Protein AF-A0A8B8UQS0-F1 (afdb_monomer)

Nearest PDB structures (foldseek):
  6bzf-assembly2_D  TM=9.815E-01  e=2.544E-37  Saccharomyces cerevisiae
  6bzf-assembly3_F  TM=9.906E-01  e=2.679E-36  Saccharomyces cerevisiae
  6bzg-assembly1_B  TM=9.842E-01  e=3.415E-35  Saccharomyces cerevisiae
  6bzf-assembly4_H  TM=9.838E-01 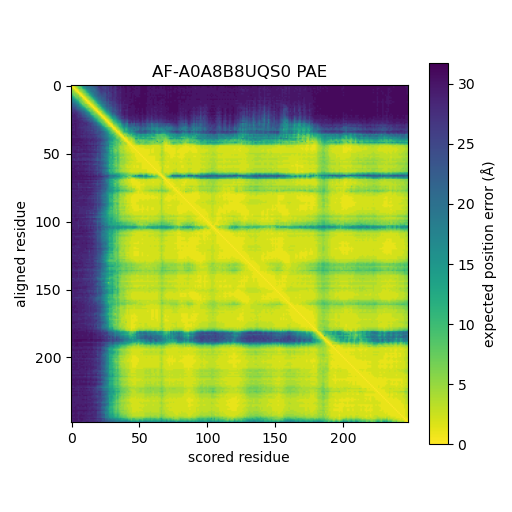 e=4.134E-35  Saccharomyces cerevisiae
  3qic-assembly1_A  TM=3.797E-01  e=2.564E+00  Homo sapiens

Secondary structure (DSSP, 8-state):
-----------------------------GGGGGGS--GGGTTTEEEEEEGGGTTTTHHHHHHHSSS---EEEEE--SS--SEEEETTEEEEEEEGGGTTPBPTTSSBTTHHHHHHHHHH-SEEEEEEEE-HHHHHH-THHHHHHHHHT--TTEEEEEEES-HHHHHHHHHHHHHHH-EE-----GGGGGGHHHHHHTT--HHHHHHHHTT--HHHHHHHHHTT-HHHHTTS-HHHHHHHHHHHT---

Solvent-accessible surface area (backbone atoms only — not comparable to full-atom values): 14793 Å² total; per-residue (Å²): 134,82,88,79,92,85,85,89,78,93,77,92,79,80,92,73,86,76,87,70,85,85,72,75,87,81,73,88,59,73,72,68,70,77,76,76,79,56,71,76,53,40,46,57,20,37,36,34,35,21,51,96,37,43,80,83,39,44,70,48,52,55,56,57,54,54,98,41,56,44,44,76,40,79,36,92,58,94,58,78,42,41,33,33,38,35,53,36,32,34,35,32,77,43,51,54,92,46,50,84,36,66,40,99,88,62,53,42,58,52,53,64,52,55,51,56,41,60,42,63,26,66,30,41,34,36,40,34,31,35,56,73,67,48,55,75,74,43,55,64,53,59,59,50,52,52,62,73,56,64,44,102,41,45,48,81,45,81,41,62,85,41,69,67,62,53,42,51,52,50,51,51,48,36,45,74,58,32,44,64,78,82,73,69,55,75,87,51,59,84,57,44,58,64,49,43,76,73,68,47,53,72,50,32,52,52,57,46,47,63,77,30,57,76,68,55,43,52,52,31,52,76,69,61,35,60,78,58,50,71,68,44,34,74,54,50,48,51,53,52,52,50,65,77,67,64,84,132

Sequence (248 aa):
MNSGTYANSQIEKPVSKSVYSGEKDSSFNSSSVRHSILEEDIENKCIAVNENKVIENQKVIQSLCKNSQLDLIEQPYFGECDFIINHSTCLYKIQANRFLQLRNNGPLYYDKAVNDLLTEFQRVIIIVEFSEIIQDVDPDLFWKIRLYLLHSRVDVFFVHENIDLFIDWIKYFIAKWALPYSNEKEENIANAGVLLDLGFNILLVRKIFQTYSLQEFFMAIIREESQAVELLTVSQMTRVKRLLTLEW

pLDDT: mean 84.13, std 21.84, range [27.59, 98.75]

Structure (mmCIF, N/CA/C/O backbone):
data_AF-A0A8B8UQS0-F1
#
_entry.id   AF-A0A8B8UQS0-F1
#
loop_
_atom_site.group_PDB
_atom_site.id
_atom_site.type_symbol
_atom_site.label_atom_id
_atom_site.label_alt_id
_atom_site.label_comp_id
_atom_site.label_asym_id
_atom_site.label_entity_id
_atom_site.label_seq_id
_atom_site.pdbx_PDB_ins_code
_atom_site.Cartn_x
_atom_site.Cartn_y
_atom_site.Cartn_z
_atom_site.occupancy
_atom_site.B_iso_or_equiv
_atom_site.auth_seq_id
_atom_site.auth_comp_id
_atom_site.auth_asym_id
_atom_site.auth_atom_id
_atom_site.pdbx_PDB_model_num
ATOM 1 N N . MET A 1 1 ? -31.831 27.081 -82.556 1.00 40.06 1 MET A N 1
ATOM 2 C CA . MET A 1 1 ? -31.438 25.984 -81.648 1.00 40.06 1 MET A CA 1
ATOM 3 C C . MET A 1 1 ? -32.266 26.113 -80.374 1.00 40.06 1 MET A C 1
ATOM 5 O O . MET A 1 1 ? -32.468 27.231 -79.922 1.00 40.06 1 MET A O 1
ATOM 9 N N . ASN A 1 2 ? -32.818 24.979 -79.938 1.00 30.55 2 ASN A N 1
ATOM 10 C CA . ASN A 1 2 ? -33.868 24.717 -78.931 1.00 30.55 2 ASN A CA 1
ATOM 11 C C . ASN A 1 2 ? -33.601 25.338 -77.535 1.00 30.55 2 ASN A C 1
ATOM 13 O O . ASN A 1 2 ? -32.441 25.539 -77.195 1.00 30.55 2 ASN A O 1
ATOM 17 N N . SER A 1 3 ? -34.618 25.832 -76.796 1.00 31.89 3 SER A N 1
ATOM 18 C CA . SER A 1 3 ? -35.482 25.138 -75.784 1.00 31.89 3 SER A CA 1
ATOM 19 C C . SER A 1 3 ? -34.674 24.516 -74.631 1.00 31.89 3 SER A C 1
ATOM 21 O O . SER A 1 3 ? -33.645 23.922 -74.899 1.00 31.89 3 SER A O 1
ATOM 23 N N . GLY A 1 4 ? -35.020 24.511 -73.343 1.00 29.19 4 GLY A N 1
ATOM 24 C CA . GLY A 1 4 ? -36.183 24.836 -72.509 1.00 29.19 4 GLY A CA 1
ATOM 25 C C . GLY A 1 4 ? -35.855 24.293 -71.089 1.00 29.19 4 GLY A C 1
ATOM 26 O O . GLY A 1 4 ? -35.073 23.357 -70.981 1.00 29.19 4 GLY A O 1
ATOM 27 N N . THR A 1 5 ? -36.230 24.989 -70.009 1.00 32.78 5 THR A N 1
ATOM 28 C CA . THR A 1 5 ? -37.219 24.575 -68.976 1.00 32.78 5 THR A CA 1
ATOM 29 C C . THR A 1 5 ? -36.784 23.560 -67.878 1.00 32.78 5 THR A C 1
ATOM 31 O O . THR A 1 5 ? -36.162 22.549 -68.168 1.00 32.78 5 THR A O 1
ATOM 34 N N . TYR A 1 6 ? -37.280 23.821 -66.646 1.00 32.34 6 TYR A N 1
ATOM 35 C CA . TYR A 1 6 ? -37.604 22.928 -65.495 1.00 32.34 6 TYR A CA 1
ATOM 36 C C . TYR A 1 6 ? -36.715 22.914 -64.221 1.00 32.34 6 TYR A C 1
ATOM 38 O O . TYR A 1 6 ? -35.644 22.331 -64.189 1.00 32.34 6 TYR A O 1
ATOM 46 N N . ALA A 1 7 ? -37.251 23.563 -63.170 1.00 31.69 7 ALA A N 1
ATOM 47 C CA . ALA A 1 7 ? -37.716 23.057 -61.855 1.00 31.69 7 ALA A CA 1
ATOM 48 C C . ALA A 1 7 ? -36.927 22.032 -60.991 1.00 31.69 7 ALA A C 1
ATOM 50 O O . ALA A 1 7 ? -36.387 21.054 -61.492 1.00 31.69 7 ALA A O 1
ATOM 51 N N . ASN A 1 8 ? -37.129 22.193 -59.662 1.00 29.98 8 ASN A N 1
ATOM 52 C CA . ASN A 1 8 ? -36.910 21.272 -58.518 1.00 29.98 8 ASN A CA 1
ATOM 53 C C . ASN A 1 8 ? -35.459 21.109 -58.016 1.00 29.98 8 ASN A C 1
ATOM 55 O O . ASN A 1 8 ? -34.522 21.164 -58.792 1.00 29.98 8 ASN A O 1
ATOM 59 N N . SER A 1 9 ? -35.153 20.894 -56.732 1.00 31.22 9 SER A N 1
ATOM 60 C CA . SER A 1 9 ? -35.916 20.695 -55.484 1.00 31.22 9 SER A CA 1
ATOM 61 C C . SER A 1 9 ? -34.908 20.692 -54.318 1.00 31.22 9 SER A C 1
ATOM 63 O O . SER A 1 9 ? -33.737 20.375 -54.520 1.00 31.22 9 SER A O 1
ATOM 65 N N . GLN A 1 10 ? -35.365 20.998 -53.100 1.00 40.81 10 GLN A N 1
ATOM 66 C CA . GLN A 1 10 ? -34.617 20.809 -51.850 1.00 40.81 10 GLN A CA 1
ATOM 67 C C . GLN A 1 10 ? -34.064 19.382 -51.713 1.00 40.81 10 GLN A C 1
ATOM 69 O O . GLN A 1 10 ? -34.809 18.427 -51.919 1.00 40.81 10 GLN A O 1
ATOM 74 N N . ILE A 1 11 ? -32.810 19.250 -51.266 1.00 32.16 11 ILE A N 1
ATOM 75 C CA . ILE A 1 11 ? -32.324 18.077 -50.526 1.00 32.16 11 ILE A CA 1
ATOM 76 C C . ILE A 1 11 ? -31.405 18.586 -49.410 1.00 32.16 11 ILE A C 1
ATOM 78 O O . ILE A 1 11 ? -30.266 18.987 -49.651 1.00 32.16 11 ILE A O 1
ATOM 82 N N . GLU A 1 12 ? -31.930 18.573 -48.185 1.00 33.75 12 GLU A N 1
ATOM 83 C CA . GLU A 1 12 ? -31.142 18.558 -46.955 1.00 33.75 12 GLU A CA 1
ATOM 84 C C . GLU A 1 12 ? -30.158 17.383 -47.006 1.00 33.75 12 GLU A C 1
ATOM 86 O O . GLU A 1 12 ? -30.540 16.254 -47.323 1.00 33.75 12 GLU A O 1
ATOM 91 N N . LYS A 1 13 ? -28.886 17.632 -46.678 1.00 28.67 13 LYS A N 1
ATOM 92 C CA . LYS A 1 13 ? -27.928 16.565 -46.375 1.00 28.67 13 LYS A CA 1
ATOM 93 C C . LYS A 1 13 ? -27.558 16.596 -44.892 1.00 28.67 13 LYS A C 1
ATOM 95 O O . LYS A 1 13 ? -27.451 17.673 -44.309 1.00 28.67 13 LYS A O 1
ATOM 100 N N . PRO A 1 14 ? -27.432 15.410 -44.284 1.00 27.59 14 PRO A N 1
ATOM 101 C CA . PRO A 1 14 ? -27.740 15.175 -42.884 1.00 27.59 14 PRO A CA 1
ATOM 102 C C . PRO A 1 14 ? -26.619 15.614 -41.948 1.00 27.59 14 PRO A C 1
ATOM 104 O O . PRO A 1 14 ? -25.433 15.522 -42.263 1.00 27.59 14 PRO A O 1
ATOM 107 N N . VAL A 1 15 ? -27.025 15.983 -40.735 1.00 37.06 15 VAL A N 1
ATOM 108 C CA . VAL A 1 15 ? -26.173 15.976 -39.548 1.00 37.06 15 VAL A CA 1
ATOM 109 C C . VAL A 1 15 ? -25.685 14.545 -39.324 1.00 37.06 15 VAL A C 1
ATOM 111 O O . VAL A 1 15 ? -26.384 13.721 -38.740 1.00 37.06 15 VAL A O 1
ATOM 114 N N . SER A 1 16 ? -24.470 14.241 -39.766 1.00 29.17 16 SER A N 1
ATOM 115 C CA . SER A 1 16 ? -23.702 13.119 -39.237 1.00 29.17 16 SER A CA 1
ATOM 116 C C . SER A 1 16 ? -22.745 13.662 -38.182 1.00 29.17 16 SER A C 1
ATOM 118 O O . SER A 1 16 ? -21.650 14.129 -38.494 1.00 29.17 16 SER A O 1
ATOM 120 N N . LYS A 1 17 ? -23.170 13.605 -36.913 1.00 37.31 17 LYS A N 1
ATOM 121 C CA . LYS A 1 17 ? -22.254 13.630 -35.767 1.00 37.31 17 LYS A CA 1
ATOM 122 C C . LYS A 1 17 ? -21.362 12.388 -35.861 1.00 37.31 17 LYS A C 1
ATOM 124 O O . LYS A 1 17 ? -21.718 11.337 -35.337 1.00 37.31 17 LYS A O 1
ATOM 129 N N . SER A 1 18 ? -20.224 12.491 -36.542 1.00 27.80 18 SER A N 1
ATOM 130 C CA . SER A 1 18 ? -19.160 11.497 -36.412 1.00 27.80 18 SER A CA 1
ATOM 131 C C . SER A 1 18 ? -18.371 11.816 -35.147 1.00 27.80 18 SER A C 1
ATOM 133 O O . SER A 1 18 ? -17.440 12.619 -35.136 1.00 27.80 18 SER A O 1
ATOM 135 N N . VAL A 1 19 ? -18.812 11.192 -34.062 1.00 37.19 19 VAL A N 1
ATOM 136 C CA . VAL A 1 19 ? -18.040 10.986 -32.843 1.00 37.19 19 VAL A CA 1
ATOM 137 C C . VAL A 1 19 ? -16.854 10.113 -33.227 1.00 37.19 19 VAL A C 1
ATOM 139 O O . VAL A 1 19 ? -17.045 8.921 -33.378 1.00 37.19 19 VAL A O 1
ATOM 142 N N . TYR A 1 20 ? -15.683 10.699 -33.461 1.00 28.23 20 TYR A N 1
ATOM 143 C CA . TYR A 1 20 ? -14.376 10.039 -33.360 1.00 28.23 20 TYR A CA 1
ATOM 144 C C . TYR A 1 20 ? -13.296 11.130 -33.385 1.00 28.23 20 TYR A C 1
ATOM 146 O O . TYR A 1 20 ? -12.609 11.342 -34.380 1.00 28.23 20 TYR A O 1
ATOM 154 N N . SER A 1 21 ? -13.150 11.848 -32.269 1.00 28.81 21 SER A N 1
ATOM 155 C CA . SER A 1 21 ? -11.888 12.508 -31.937 1.00 28.81 21 SER A CA 1
ATOM 156 C C . SER A 1 21 ? -10.918 11.414 -31.496 1.00 28.81 21 SER A C 1
ATOM 158 O O . SER A 1 21 ? -10.835 11.052 -30.321 1.00 28.81 21 SER A O 1
ATOM 160 N N . GLY A 1 22 ? -10.255 10.807 -32.477 1.00 29.98 22 GLY A N 1
ATOM 161 C CA . GLY A 1 22 ? -9.109 9.935 -32.268 1.00 29.98 22 GLY A CA 1
ATOM 162 C C . GLY A 1 22 ? -7.886 10.754 -31.874 1.00 29.98 22 GLY A C 1
ATOM 163 O O . GLY A 1 22 ? -6.934 10.822 -32.634 1.00 29.98 22 GLY A O 1
ATOM 164 N N . GLU A 1 23 ? -7.922 11.355 -30.691 1.00 31.03 23 GLU A N 1
ATOM 165 C CA . GLU A 1 23 ? -6.738 11.814 -29.968 1.00 31.03 23 GLU A CA 1
ATOM 166 C C . GLU A 1 23 ? -6.729 11.046 -28.648 1.00 31.03 23 GLU A C 1
ATOM 168 O O . GLU A 1 23 ? -7.222 11.486 -27.614 1.00 31.03 23 GLU A O 1
ATOM 173 N N . LYS A 1 24 ? -6.252 9.797 -28.715 1.00 30.75 24 LYS A N 1
ATOM 174 C CA . LYS A 1 24 ? -5.731 9.136 -27.523 1.00 30.75 24 LYS A CA 1
ATOM 175 C C . LYS A 1 24 ? -4.353 9.732 -27.296 1.00 30.75 24 LYS A C 1
ATOM 177 O O . LYS A 1 24 ? -3.417 9.375 -28.005 1.00 30.75 24 LYS A O 1
ATOM 182 N N . ASP A 1 25 ? -4.267 10.614 -26.310 1.00 33.25 25 ASP A N 1
ATOM 183 C CA . ASP A 1 25 ? -3.028 11.015 -25.657 1.00 33.25 25 ASP A CA 1
ATOM 184 C C . ASP A 1 25 ? -2.243 9.763 -25.238 1.00 33.25 25 ASP A C 1
ATOM 186 O O . ASP A 1 25 ? -2.482 9.155 -24.194 1.00 33.25 25 ASP A O 1
ATOM 190 N N . SER A 1 26 ? -1.324 9.331 -26.099 1.00 35.31 26 SER A N 1
ATOM 191 C CA . SER A 1 26 ? -0.374 8.249 -25.844 1.00 35.31 26 SER A CA 1
ATOM 192 C C . SER A 1 26 ? 1.042 8.784 -25.636 1.00 35.31 26 SER A C 1
ATOM 194 O O . SER A 1 26 ? 2.014 8.07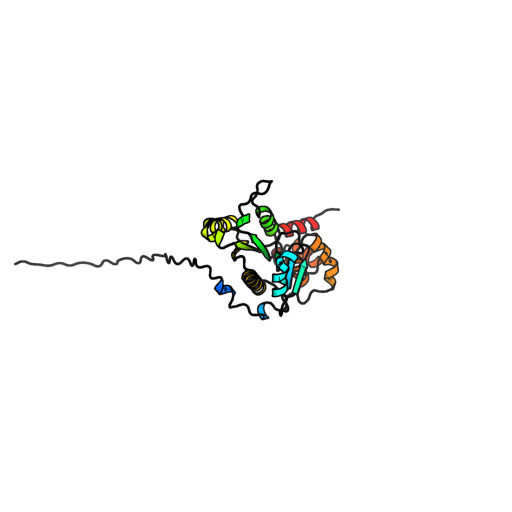3 -25.880 1.00 35.31 26 SER A O 1
ATOM 196 N N . SER A 1 27 ? 1.180 10.034 -25.187 1.00 33.25 27 SER A N 1
ATOM 197 C CA . SER A 1 27 ? 2.455 10.583 -24.729 1.00 33.25 27 SER A CA 1
ATOM 198 C C . SER A 1 27 ? 2.522 10.520 -23.204 1.00 33.25 27 SER A C 1
ATOM 200 O O . SER A 1 27 ? 1.885 11.306 -22.501 1.00 33.25 27 SER A O 1
ATOM 202 N N . PHE A 1 28 ? 3.309 9.577 -22.688 1.00 46.03 28 PHE A N 1
ATOM 203 C CA . PHE A 1 28 ? 3.766 9.567 -21.302 1.00 46.03 28 PHE A CA 1
ATOM 204 C C . PHE A 1 28 ? 4.577 10.842 -21.027 1.00 46.03 28 PHE A C 1
ATOM 206 O O . PHE A 1 28 ? 5.773 10.893 -21.299 1.00 46.03 28 PHE A O 1
ATOM 213 N N . ASN A 1 29 ? 3.941 11.878 -20.483 1.00 36.47 29 ASN A N 1
ATOM 214 C CA . ASN A 1 29 ? 4.644 13.069 -20.014 1.00 36.47 29 ASN A CA 1
ATOM 215 C C . ASN A 1 29 ? 4.994 12.902 -18.528 1.00 36.47 29 ASN A C 1
ATOM 217 O O . ASN A 1 29 ? 4.290 13.381 -17.640 1.00 36.47 29 ASN A O 1
ATOM 221 N N . SER A 1 30 ? 6.121 12.237 -18.252 1.00 42.19 30 SER A N 1
ATOM 222 C CA . SER A 1 30 ? 6.779 12.266 -16.931 1.00 42.19 30 SER A CA 1
ATOM 223 C C . SER A 1 30 ? 7.133 13.696 -16.486 1.00 42.19 30 SER A C 1
ATOM 225 O O . SER A 1 30 ? 7.260 13.975 -15.296 1.00 42.19 30 SER A O 1
ATOM 227 N N . SER A 1 31 ? 7.215 14.627 -17.440 1.00 41.03 31 SER A N 1
ATOM 228 C CA . SER A 1 31 ? 7.390 16.066 -17.237 1.00 41.03 31 SER A CA 1
ATOM 229 C C . SER A 1 31 ? 6.243 16.733 -16.467 1.00 41.03 31 SER A C 1
ATOM 231 O O . SER A 1 31 ? 6.467 17.769 -15.845 1.00 41.03 31 SER A O 1
ATOM 233 N N . SER A 1 32 ? 5.040 16.146 -16.445 1.00 45.06 32 SER A N 1
ATOM 234 C CA . SER A 1 32 ? 3.881 16.769 -15.792 1.00 45.06 32 SER A CA 1
ATOM 235 C C . SER A 1 32 ? 3.879 16.619 -14.266 1.00 45.06 32 SER A C 1
ATOM 237 O O . SER A 1 32 ? 3.263 17.434 -13.587 1.00 45.06 32 SER A O 1
ATOM 239 N N . VAL A 1 33 ? 4.577 15.617 -13.712 1.00 51.00 33 VAL A N 1
ATOM 240 C CA . VAL A 1 33 ? 4.652 15.394 -12.251 1.00 51.00 33 VAL A CA 1
ATOM 241 C C . VAL A 1 33 ? 5.618 16.383 -11.582 1.00 51.00 33 VAL A C 1
ATOM 243 O O . VAL A 1 33 ? 5.428 16.755 -10.429 1.00 51.00 33 VAL A O 1
ATOM 246 N N . ARG A 1 34 ? 6.619 16.875 -12.325 1.00 48.12 34 ARG A N 1
ATOM 247 C CA . ARG A 1 34 ? 7.719 17.698 -11.793 1.00 48.12 34 ARG A CA 1
ATOM 248 C C . ARG A 1 34 ? 7.346 19.124 -11.386 1.00 48.12 34 ARG A C 1
ATOM 250 O O . ARG A 1 34 ? 8.143 19.773 -10.720 1.00 48.12 34 ARG A O 1
ATOM 257 N N . HIS A 1 35 ? 6.184 19.640 -11.788 1.00 45.25 35 HIS A N 1
ATOM 258 C CA . HIS A 1 35 ? 5.927 21.085 -11.745 1.00 45.25 35 HIS A CA 1
ATOM 259 C C . HIS A 1 35 ? 4.863 21.565 -10.749 1.00 45.25 35 HIS A C 1
ATOM 261 O O . HIS A 1 35 ? 4.577 22.759 -10.741 1.00 45.25 35 HIS A O 1
ATOM 267 N N . SER A 1 36 ? 4.288 20.707 -9.898 1.00 55.91 36 SER A N 1
ATOM 268 C CA . SER A 1 36 ? 3.122 21.120 -9.096 1.00 55.91 36 SER A CA 1
ATOM 269 C C . SER A 1 36 ? 3.082 20.672 -7.634 1.00 55.91 36 SER A C 1
ATOM 271 O O . SER A 1 36 ? 2.019 20.783 -7.038 1.00 55.91 36 SER A O 1
ATOM 273 N N . ILE A 1 37 ? 4.164 20.136 -7.062 1.00 62.34 37 ILE A N 1
ATOM 274 C CA . ILE A 1 37 ? 4.175 19.733 -5.645 1.00 62.34 37 ILE A CA 1
ATOM 275 C C . ILE A 1 37 ? 4.991 20.758 -4.870 1.00 62.34 37 ILE A C 1
ATOM 277 O O . ILE A 1 37 ? 6.206 20.850 -5.059 1.00 62.34 37 ILE A O 1
ATOM 281 N N . LEU A 1 38 ? 4.320 21.541 -4.033 1.00 65.25 38 LEU A N 1
ATOM 282 C CA . LEU A 1 38 ? 4.972 22.465 -3.113 1.00 65.25 38 LEU A CA 1
ATOM 283 C C . LEU A 1 38 ? 5.432 21.687 -1.873 1.00 65.25 38 LEU A C 1
ATOM 285 O O . LEU A 1 38 ? 4.810 20.698 -1.492 1.00 65.25 38 LEU A O 1
ATOM 289 N N . GLU A 1 39 ? 6.521 22.114 -1.228 1.00 65.19 39 GLU A N 1
ATOM 290 C CA . GLU A 1 39 ? 6.989 21.472 0.016 1.00 65.19 39 GLU A CA 1
ATOM 291 C C . GLU A 1 39 ? 5.897 21.501 1.104 1.00 65.19 39 GLU A C 1
ATOM 293 O O . GLU A 1 39 ? 5.700 20.504 1.799 1.00 65.19 39 GLU A O 1
ATOM 298 N N . GLU A 1 40 ? 5.096 22.573 1.137 1.00 64.75 40 GLU A N 1
ATOM 299 C CA . GLU A 1 40 ? 3.908 22.735 1.990 1.00 64.75 40 GLU A CA 1
ATOM 300 C C . GLU A 1 40 ? 2.871 21.608 1.816 1.00 64.75 40 GLU A C 1
ATOM 302 O O . GLU A 1 40 ? 2.187 21.244 2.771 1.00 64.75 40 GLU A O 1
ATOM 307 N N . ASP A 1 41 ? 2.775 20.991 0.630 1.00 77.12 41 ASP A N 1
ATOM 308 C CA . ASP A 1 41 ? 1.814 19.910 0.370 1.00 77.12 41 ASP A CA 1
ATOM 309 C C . ASP A 1 41 ? 2.170 18.611 1.112 1.00 77.12 41 ASP A C 1
ATOM 311 O O . ASP A 1 41 ? 1.361 17.677 1.166 1.00 77.12 41 ASP A O 1
ATOM 315 N N . ILE A 1 42 ? 3.386 18.515 1.653 1.00 81.00 42 ILE A N 1
ATOM 316 C CA . ILE A 1 42 ? 3.940 17.318 2.297 1.00 81.00 42 ILE A CA 1
ATOM 317 C C . ILE A 1 42 ? 4.108 17.514 3.813 1.00 81.00 42 ILE A C 1
ATOM 319 O O . ILE A 1 42 ? 4.148 16.529 4.554 1.00 81.00 42 ILE A O 1
ATOM 323 N N . GLU A 1 43 ? 4.171 18.756 4.292 1.00 80.06 43 GLU A N 1
ATOM 324 C CA . GLU A 1 43 ? 4.414 19.063 5.701 1.00 80.06 43 GLU A CA 1
ATOM 325 C C . GLU A 1 43 ? 3.345 18.480 6.640 1.00 80.06 43 GLU A C 1
ATOM 327 O O . GLU A 1 43 ? 2.146 18.496 6.357 1.00 80.06 43 GLU A O 1
ATOM 332 N N . ASN A 1 44 ? 3.790 17.971 7.795 1.00 85.38 44 ASN A N 1
ATOM 333 C CA . ASN A 1 44 ? 2.964 17.419 8.877 1.00 85.38 44 ASN A CA 1
ATOM 334 C C . ASN A 1 44 ? 2.107 16.199 8.504 1.00 85.38 44 ASN A C 1
ATOM 336 O O . ASN A 1 44 ? 1.252 15.769 9.285 1.00 85.38 44 ASN A O 1
ATOM 340 N N . LYS A 1 45 ? 2.322 15.617 7.323 1.00 92.25 45 LYS A N 1
ATOM 341 C CA . LYS A 1 45 ? 1.732 14.333 6.943 1.00 92.25 45 LYS A CA 1
ATOM 342 C C . LYS A 1 45 ? 2.547 13.189 7.528 1.00 92.25 45 LYS A C 1
ATOM 344 O O . LYS A 1 45 ? 3.707 13.360 7.891 1.00 92.25 45 LYS A O 1
ATOM 349 N N . CYS A 1 46 ? 1.930 12.017 7.604 1.00 94.44 46 CYS A N 1
ATOM 350 C CA . CYS A 1 46 ? 2.600 10.803 8.044 1.00 94.44 46 CYS A CA 1
ATOM 351 C C . CYS A 1 46 ? 2.433 9.693 7.010 1.00 94.44 46 CYS A C 1
ATOM 353 O O . CYS A 1 46 ? 1.321 9.459 6.522 1.00 94.44 46 CYS A O 1
ATOM 355 N N . ILE A 1 47 ? 3.526 8.992 6.725 1.00 97.00 47 ILE A N 1
ATOM 356 C CA . ILE A 1 47 ? 3.534 7.744 5.961 1.00 97.00 47 ILE A CA 1
ATOM 357 C C . ILE A 1 47 ? 4.308 6.668 6.721 1.00 97.00 47 ILE A C 1
ATOM 359 O O . ILE A 1 47 ? 5.075 6.971 7.635 1.00 97.00 47 ILE A O 1
ATOM 363 N N . ALA A 1 48 ? 4.144 5.410 6.317 1.00 97.50 48 ALA A N 1
ATOM 364 C CA . ALA A 1 48 ? 4.973 4.322 6.816 1.00 97.50 48 ALA A CA 1
ATOM 365 C C . ALA A 1 48 ? 5.842 3.729 5.705 1.00 97.50 48 ALA A C 1
ATOM 367 O O . ALA A 1 48 ? 5.435 3.667 4.543 1.00 97.50 48 ALA A O 1
ATOM 368 N N . VAL A 1 49 ? 7.032 3.273 6.077 1.00 98.06 49 VAL A N 1
ATOM 369 C CA . VAL A 1 49 ? 7.921 2.460 5.250 1.00 98.06 49 VAL A CA 1
ATOM 370 C C . VAL A 1 49 ? 7.967 1.050 5.824 1.00 98.06 49 VAL A C 1
ATOM 372 O O . VAL A 1 49 ? 7.994 0.859 7.040 1.00 98.06 49 VAL A O 1
ATOM 375 N N . ASN A 1 50 ? 7.960 0.051 4.950 1.00 97.94 50 ASN A N 1
ATOM 376 C CA . ASN A 1 50 ? 8.119 -1.334 5.369 1.00 97.94 50 ASN A CA 1
ATOM 377 C C . ASN A 1 50 ? 9.570 -1.594 5.785 1.00 97.94 50 ASN A C 1
ATOM 379 O O . ASN A 1 50 ? 10.475 -1.382 4.976 1.00 97.94 50 ASN A O 1
ATOM 383 N N . GLU A 1 51 ? 9.781 -2.098 7.002 1.00 96.94 51 GLU A N 1
ATOM 384 C CA . GLU A 1 51 ? 11.100 -2.439 7.565 1.00 96.94 51 GLU A CA 1
ATOM 385 C C . GLU A 1 51 ? 11.957 -3.262 6.584 1.00 96.94 51 GLU A C 1
ATOM 387 O O . GLU A 1 51 ? 13.107 -2.925 6.297 1.00 96.94 51 GLU A O 1
ATOM 392 N N . ASN A 1 52 ? 11.357 -4.263 5.929 1.00 97.12 52 ASN A N 1
ATOM 393 C CA . ASN A 1 52 ? 12.054 -5.132 4.971 1.00 97.12 52 ASN A CA 1
ATOM 394 C C . ASN A 1 52 ? 12.524 -4.407 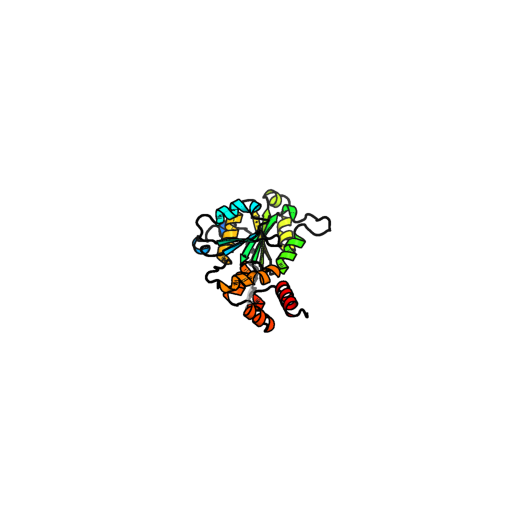3.694 1.00 97.12 52 ASN A C 1
ATOM 396 O O . ASN A 1 52 ? 13.308 -4.957 2.918 1.00 97.12 52 ASN A O 1
ATOM 400 N N . LYS A 1 53 ? 12.023 -3.192 3.443 1.00 97.62 53 LYS A N 1
ATOM 401 C CA . LYS A 1 53 ? 12.298 -2.375 2.253 1.00 97.62 53 LYS A CA 1
ATOM 402 C C . LYS A 1 53 ? 13.058 -1.088 2.583 1.00 97.62 53 LYS A C 1
ATOM 404 O O . LYS A 1 53 ? 13.383 -0.339 1.661 1.00 97.62 53 LYS A O 1
ATOM 409 N N . VAL A 1 54 ? 13.388 -0.832 3.854 1.00 96.31 54 VAL A N 1
ATOM 410 C CA . VAL A 1 54 ? 14.105 0.384 4.282 1.00 96.31 54 VAL A CA 1
ATOM 411 C C . VAL A 1 54 ? 15.472 0.488 3.617 1.00 96.31 54 VAL A C 1
ATOM 413 O O . VAL A 1 54 ? 15.809 1.534 3.067 1.00 96.31 54 VAL A O 1
ATOM 416 N N . ILE A 1 55 ? 16.246 -0.602 3.612 1.00 96.69 55 ILE A N 1
ATOM 417 C CA . ILE A 1 55 ? 17.594 -0.619 3.021 1.00 96.69 55 ILE A CA 1
ATOM 418 C C . ILE A 1 55 ? 17.528 -0.336 1.515 1.00 96.69 55 ILE A C 1
ATOM 420 O O . ILE A 1 55 ? 18.301 0.471 1.002 1.00 96.69 55 ILE A O 1
ATOM 424 N N . GLU A 1 56 ? 16.578 -0.955 0.809 1.00 94.62 56 GLU A N 1
ATOM 425 C CA . GLU A 1 56 ? 16.376 -0.734 -0.628 1.00 94.62 56 GLU A CA 1
ATOM 426 C C . GLU A 1 56 ? 15.994 0.724 -0.930 1.00 94.62 56 GLU A C 1
ATOM 428 O O . GLU A 1 56 ? 16.480 1.317 -1.894 1.00 94.62 56 GLU A O 1
ATOM 433 N N . ASN A 1 57 ? 15.166 1.324 -0.074 1.00 96.38 57 ASN A N 1
ATOM 434 C CA . ASN A 1 57 ? 14.622 2.663 -0.266 1.00 96.38 57 ASN A CA 1
ATOM 435 C C . ASN A 1 57 ? 15.388 3.763 0.493 1.00 96.38 57 ASN A C 1
ATOM 437 O O . ASN A 1 57 ? 14.933 4.904 0.527 1.00 96.38 57 ASN A O 1
ATOM 441 N N . GLN A 1 58 ? 16.572 3.487 1.050 1.00 95.31 58 GLN A N 1
ATOM 442 C CA . GLN A 1 58 ? 17.294 4.424 1.925 1.00 95.31 58 GLN A CA 1
ATOM 443 C C . GLN A 1 58 ? 17.505 5.809 1.292 1.00 95.31 58 GLN A C 1
ATOM 445 O O . GLN A 1 58 ? 17.301 6.833 1.941 1.00 95.31 58 GLN A O 1
ATOM 450 N N . LYS A 1 59 ? 17.892 5.860 0.013 1.00 94.31 59 LYS A N 1
ATOM 451 C CA . LYS A 1 59 ? 18.103 7.123 -0.716 1.00 94.31 59 LYS A CA 1
ATOM 452 C C . LYS A 1 59 ? 16.802 7.907 -0.921 1.00 94.31 59 LYS A C 1
ATOM 454 O O . LYS A 1 59 ? 16.803 9.133 -0.857 1.00 94.31 59 LYS A O 1
ATOM 459 N N . VAL A 1 60 ? 15.698 7.197 -1.148 1.00 94.31 60 VAL A N 1
ATOM 460 C CA . VAL A 1 60 ? 14.361 7.786 -1.272 1.00 94.31 60 VAL A CA 1
ATOM 461 C C . VAL A 1 60 ? 13.946 8.375 0.070 1.00 94.31 60 VAL A C 1
ATOM 463 O O . VAL A 1 60 ? 13.604 9.548 0.131 1.00 94.31 60 VAL A O 1
ATOM 466 N N . ILE A 1 61 ? 14.075 7.602 1.153 1.00 94.69 61 ILE A N 1
ATOM 467 C CA . ILE A 1 61 ? 13.773 8.032 2.525 1.00 94.69 61 ILE A CA 1
ATOM 468 C C . ILE A 1 61 ? 14.586 9.280 2.888 1.00 94.69 61 ILE A C 1
ATOM 470 O O . ILE A 1 61 ? 14.020 10.277 3.324 1.00 94.69 61 ILE A O 1
ATOM 474 N N . GLN A 1 62 ? 15.898 9.276 2.624 1.00 92.50 62 GLN A N 1
ATOM 475 C CA . GLN A 1 62 ? 16.761 10.443 2.844 1.00 92.50 62 GLN A CA 1
ATOM 476 C C . GLN A 1 62 ? 16.278 11.681 2.084 1.00 92.50 62 GLN A C 1
ATOM 478 O O . GLN A 1 62 ? 16.323 12.780 2.626 1.00 92.50 62 GLN A O 1
ATOM 483 N N . SER A 1 63 ? 15.828 11.514 0.838 1.00 91.75 63 SER A N 1
ATOM 484 C CA . SER A 1 63 ? 15.298 12.616 0.031 1.00 91.75 63 SER A CA 1
ATOM 485 C C . SER A 1 63 ? 13.955 13.125 0.555 1.00 91.75 63 SER A C 1
ATOM 487 O O . SER A 1 63 ? 13.739 14.333 0.610 1.00 91.75 63 SER A O 1
ATOM 489 N N . LEU A 1 64 ? 13.070 12.222 0.984 1.00 90.25 64 LEU A N 1
ATOM 490 C CA . LEU A 1 64 ? 11.758 12.572 1.525 1.00 90.25 64 LEU A CA 1
ATOM 491 C C . LEU A 1 64 ? 11.865 13.298 2.865 1.00 90.25 64 LEU A C 1
ATOM 493 O O . LEU A 1 64 ? 11.153 14.274 3.059 1.00 90.25 64 LEU A O 1
ATOM 497 N N . CYS A 1 65 ? 12.764 12.873 3.756 1.00 87.12 65 CYS A N 1
ATOM 498 C CA . CYS A 1 65 ? 12.960 13.484 5.077 1.00 87.12 65 CYS A CA 1
ATOM 499 C C . CYS A 1 65 ? 13.823 14.758 5.044 1.00 87.12 65 CYS A C 1
ATOM 501 O O . CYS A 1 65 ? 13.981 15.432 6.062 1.00 87.12 65 CYS A O 1
ATOM 503 N N . LYS A 1 66 ? 14.432 15.098 3.902 1.00 83.12 66 LYS A N 1
ATOM 504 C CA . LYS A 1 66 ? 15.259 16.301 3.782 1.00 83.12 66 LYS A CA 1
ATOM 505 C C . LYS A 1 66 ? 14.363 17.525 3.611 1.00 83.12 66 LYS A C 1
ATOM 507 O O . LYS A 1 66 ? 13.667 17.637 2.610 1.00 83.12 66 LYS A O 1
ATOM 512 N N . ASN A 1 67 ? 14.450 18.462 4.555 1.00 59.91 67 ASN A N 1
ATOM 513 C CA . ASN A 1 67 ? 13.735 19.747 4.549 1.00 59.91 67 ASN A CA 1
ATOM 514 C C . ASN A 1 67 ? 12.198 19.650 4.580 1.00 59.91 67 ASN A C 1
ATOM 516 O O . ASN A 1 67 ? 11.537 20.656 4.358 1.00 59.91 67 ASN A O 1
ATOM 520 N N . SER A 1 68 ? 11.624 18.483 4.881 1.00 67.38 68 SER A N 1
ATOM 521 C CA . SER A 1 68 ? 10.176 18.319 5.032 1.00 67.38 68 SER A CA 1
ATOM 522 C C . SER A 1 68 ? 9.815 18.034 6.492 1.00 67.38 68 SER A C 1
ATOM 524 O O . SER A 1 68 ? 10.575 17.399 7.224 1.00 67.38 68 SER A O 1
ATOM 526 N N . GLN A 1 69 ? 8.630 18.477 6.918 1.00 82.50 69 GLN A N 1
ATOM 527 C CA . GLN A 1 69 ? 8.015 18.063 8.188 1.00 82.50 69 GLN A CA 1
ATOM 528 C C . GLN A 1 69 ? 7.234 16.742 8.028 1.00 82.50 69 GLN A C 1
ATOM 530 O O . GLN A 1 69 ? 6.207 16.547 8.676 1.00 82.50 69 GLN A O 1
ATOM 535 N N . LEU A 1 70 ? 7.655 15.867 7.108 1.00 90.44 70 LEU A N 1
ATOM 536 C CA . LEU A 1 70 ? 7.029 14.564 6.891 1.00 90.44 70 LEU A CA 1
ATOM 537 C C . LEU A 1 70 ? 7.438 13.606 8.012 1.00 90.44 70 LEU A C 1
ATOM 539 O O . LEU A 1 70 ? 8.625 13.326 8.187 1.00 90.44 70 LEU A O 1
ATOM 543 N N . ASP A 1 71 ? 6.456 13.054 8.716 1.00 91.94 71 ASP A N 1
ATOM 544 C CA . ASP A 1 71 ? 6.680 11.968 9.664 1.00 91.94 71 ASP A CA 1
ATOM 545 C C . ASP A 1 71 ? 6.732 10.631 8.908 1.00 91.94 71 ASP A C 1
ATOM 547 O O . ASP A 1 71 ? 5.816 10.286 8.152 1.00 91.94 71 ASP A O 1
ATOM 551 N N . LEU A 1 72 ? 7.822 9.886 9.072 1.00 94.19 72 LEU A N 1
ATOM 552 C CA . LEU A 1 72 ? 8.052 8.623 8.378 1.00 94.19 72 LEU A CA 1
ATOM 553 C C . LEU A 1 72 ? 8.301 7.523 9.401 1.00 94.19 72 LEU A C 1
ATOM 555 O O . LEU A 1 72 ? 9.313 7.520 10.100 1.00 94.19 72 LEU A O 1
ATOM 559 N N . ILE A 1 73 ? 7.365 6.581 9.464 1.00 94.56 73 ILE A N 1
ATOM 560 C CA . ILE A 1 73 ? 7.365 5.513 10.460 1.00 94.56 73 ILE A CA 1
ATOM 561 C C . ILE A 1 73 ? 7.856 4.230 9.823 1.00 94.56 73 ILE A C 1
ATOM 563 O O . ILE A 1 73 ? 7.296 3.754 8.839 1.00 94.56 73 ILE A O 1
ATOM 567 N N . GLU A 1 74 ? 8.872 3.628 10.414 1.00 96.00 74 GLU A N 1
ATOM 568 C CA . GLU A 1 74 ? 9.249 2.264 10.080 1.00 96.00 74 GLU A CA 1
ATOM 569 C C . GLU A 1 74 ? 8.264 1.284 10.726 1.00 96.00 74 GLU A C 1
ATOM 571 O O . GLU A 1 74 ? 8.033 1.327 11.936 1.00 96.00 74 GLU A O 1
ATOM 576 N N . GLN A 1 75 ? 7.647 0.424 9.912 1.00 92.12 75 GLN A N 1
ATOM 577 C CA . GLN A 1 75 ? 6.716 -0.596 10.381 1.00 92.12 75 GLN A CA 1
ATOM 578 C C . GLN A 1 75 ? 7.139 -1.991 9.884 1.00 92.12 75 GLN A C 1
ATOM 580 O O . GLN A 1 75 ? 7.230 -2.191 8.667 1.00 92.12 75 GLN A O 1
ATOM 585 N N . PRO A 1 76 ? 7.262 -2.996 10.776 1.00 92.62 76 PRO A N 1
ATOM 586 C CA . PRO A 1 76 ? 7.222 -4.395 10.366 1.00 92.62 76 PRO A CA 1
ATOM 587 C C . PRO A 1 76 ? 5.828 -4.709 9.818 1.00 92.62 76 PRO A C 1
ATOM 589 O O . PRO A 1 76 ? 4.850 -4.801 10.566 1.00 92.62 76 PRO A O 1
ATOM 592 N N . TYR A 1 77 ? 5.711 -4.842 8.498 1.00 92.50 77 TYR A N 1
ATOM 593 C CA . TYR A 1 77 ? 4.452 -5.158 7.830 1.00 92.50 77 TYR A CA 1
ATOM 594 C C . TYR A 1 77 ? 4.605 -6.398 6.950 1.00 92.50 77 TYR A C 1
ATOM 596 O O . TYR A 1 77 ? 5.620 -6.585 6.283 1.00 92.50 77 TYR A O 1
ATOM 604 N N . PHE A 1 78 ? 3.589 -7.263 6.956 1.00 89.81 78 PHE A N 1
ATOM 605 C CA . PHE A 1 78 ? 3.662 -8.573 6.303 1.00 89.81 78 PHE A CA 1
ATOM 606 C C . PHE A 1 78 ? 3.575 -8.510 4.772 1.00 89.81 78 PHE A C 1
ATOM 608 O O . PHE A 1 78 ? 3.992 -9.448 4.096 1.00 89.81 78 PHE A O 1
ATOM 615 N N . GLY A 1 79 ? 2.985 -7.444 4.225 1.00 92.31 79 GLY A N 1
ATOM 616 C CA . GLY A 1 79 ? 2.885 -7.238 2.783 1.00 92.31 79 GLY A CA 1
ATOM 617 C C . GLY A 1 79 ? 4.223 -6.831 2.165 1.00 92.31 79 GLY A C 1
ATOM 618 O O . GLY A 1 79 ? 5.102 -6.315 2.843 1.00 92.31 79 GLY A O 1
ATOM 619 N N . GLU A 1 80 ? 4.363 -7.010 0.852 1.00 96.88 80 GLU A N 1
ATOM 620 C CA . GLU A 1 80 ? 5.593 -6.673 0.112 1.00 96.88 80 GLU A CA 1
ATOM 621 C C . GLU A 1 80 ? 5.687 -5.197 -0.311 1.00 96.88 80 GLU A C 1
ATOM 623 O O . GLU A 1 80 ? 6.664 -4.818 -0.955 1.00 96.88 80 GLU A O 1
ATOM 628 N N . CYS A 1 81 ? 4.693 -4.365 0.020 1.00 98.12 81 CYS A N 1
ATOM 629 C CA . CYS A 1 81 ? 4.698 -2.946 -0.331 1.00 98.12 81 CYS A CA 1
ATOM 630 C C . CYS A 1 81 ? 5.884 -2.211 0.306 1.00 98.12 81 CYS A C 1
ATOM 632 O O . CYS A 1 81 ? 6.260 -2.492 1.445 1.00 98.12 81 CYS A O 1
ATOM 634 N N . ASP A 1 82 ? 6.432 -1.243 -0.421 1.00 98.31 82 ASP A N 1
ATOM 635 C CA . ASP A 1 82 ? 7.540 -0.394 0.010 1.00 98.31 82 ASP A CA 1
ATOM 636 C C . ASP A 1 82 ? 7.070 0.653 1.020 1.00 98.31 82 ASP A C 1
ATOM 638 O O . ASP A 1 82 ? 7.685 0.838 2.070 1.00 98.31 82 ASP A O 1
ATOM 642 N N . PHE A 1 83 ? 5.946 1.304 0.711 1.00 98.50 83 PHE A N 1
ATOM 643 C CA . PHE A 1 83 ? 5.385 2.387 1.510 1.00 98.50 83 PHE A CA 1
ATOM 644 C C . PHE A 1 83 ? 3.884 2.209 1.718 1.00 98.50 83 PHE A C 1
ATOM 646 O O . PHE A 1 83 ? 3.161 1.706 0.854 1.00 98.50 83 PHE A O 1
ATOM 653 N N . ILE A 1 84 ? 3.399 2.708 2.848 1.00 98.62 84 ILE A N 1
ATOM 654 C CA . ILE A 1 84 ? 1.981 2.861 3.155 1.00 98.62 84 ILE A CA 1
ATOM 655 C C . ILE A 1 84 ? 1.711 4.362 3.242 1.00 98.62 84 ILE A C 1
ATOM 657 O O . ILE A 1 84 ? 2.264 5.055 4.092 1.00 98.62 84 ILE A O 1
ATOM 661 N N . ILE A 1 85 ? 0.886 4.871 2.327 1.00 98.19 85 ILE A N 1
ATOM 662 C CA . ILE A 1 85 ? 0.657 6.311 2.145 1.00 9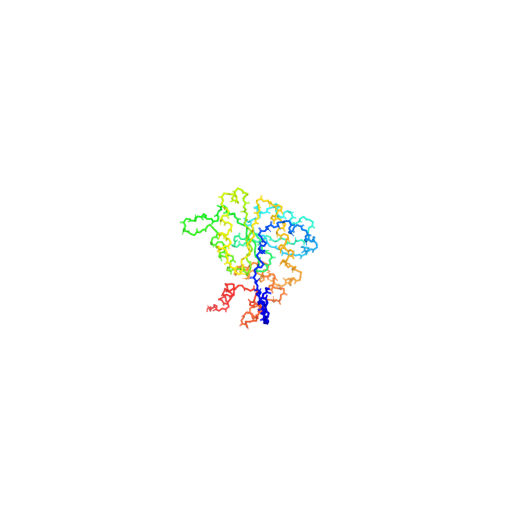8.19 85 ILE A CA 1
ATOM 663 C C . ILE A 1 85 ? -0.404 6.829 3.124 1.00 98.19 85 ILE A C 1
ATOM 665 O O . ILE A 1 85 ? -0.317 7.947 3.616 1.00 98.19 85 ILE A O 1
ATOM 669 N N . ASN A 1 86 ? -1.429 6.023 3.404 1.00 97.81 86 ASN A N 1
ATOM 670 C CA . ASN A 1 86 ? -2.458 6.305 4.405 1.00 97.81 86 ASN A CA 1
ATOM 671 C C . ASN A 1 86 ? -3.099 4.992 4.892 1.00 97.81 86 ASN A C 1
ATOM 673 O O . ASN A 1 86 ? -2.651 3.912 4.521 1.00 97.81 86 ASN A O 1
ATOM 677 N N . HIS A 1 87 ? -4.176 5.082 5.677 1.00 97.44 87 HIS A N 1
ATOM 678 C CA . HIS A 1 87 ? -4.874 3.932 6.265 1.00 97.44 87 HIS A CA 1
ATOM 679 C C . HIS A 1 87 ? -5.219 2.776 5.303 1.00 97.44 87 HIS A C 1
ATOM 681 O O . HIS A 1 87 ? -5.243 1.629 5.744 1.00 97.44 87 HIS A O 1
ATOM 687 N N . SER A 1 88 ? -5.472 3.035 4.012 1.00 98.25 88 SER A N 1
ATOM 688 C CA . SER A 1 88 ? -5.849 1.986 3.046 1.00 98.25 88 SER A CA 1
ATOM 689 C C . SER A 1 88 ? -5.238 2.161 1.646 1.00 98.25 88 SER A C 1
ATOM 691 O O . SER A 1 88 ? -5.761 1.646 0.655 1.00 98.25 88 SER A O 1
ATOM 693 N N . THR A 1 89 ? -4.111 2.874 1.551 1.00 98.75 89 THR A N 1
ATOM 694 C CA . THR A 1 89 ? -3.348 3.060 0.305 1.00 98.75 89 THR A CA 1
ATOM 695 C C . THR A 1 89 ? -1.896 2.642 0.505 1.00 98.75 89 THR A C 1
ATOM 697 O O . THR A 1 89 ? -1.211 3.217 1.352 1.00 98.75 89 THR A O 1
ATOM 700 N N . CYS A 1 90 ? -1.404 1.704 -0.304 1.00 98.69 90 CYS A N 1
ATOM 701 C CA . CYS A 1 90 ? 0.012 1.323 -0.331 1.00 98.69 90 CYS A CA 1
ATOM 702 C C . CYS A 1 90 ? 0.651 1.572 -1.700 1.00 98.69 90 CYS A C 1
ATOM 704 O O . CYS A 1 90 ? -0.043 1.676 -2.715 1.00 98.69 90 CYS A O 1
ATOM 706 N N . LEU A 1 91 ? 1.980 1.650 -1.708 1.00 98.69 91 LEU A N 1
ATOM 707 C CA . LEU A 1 91 ? 2.813 1.689 -2.899 1.00 98.69 91 LEU A CA 1
ATOM 708 C C . LEU A 1 91 ? 3.708 0.455 -2.933 1.00 98.69 91 LEU A C 1
ATOM 710 O O . LEU A 1 91 ? 4.412 0.169 -1.966 1.00 98.69 91 LEU A O 1
ATOM 714 N N . TYR A 1 92 ? 3.703 -0.240 -4.066 1.00 98.62 92 TYR A N 1
ATOM 715 C CA . TYR A 1 92 ? 4.548 -1.396 -4.321 1.00 98.62 92 TYR A CA 1
ATOM 716 C C . TYR A 1 92 ? 5.342 -1.210 -5.612 1.00 98.62 92 TYR A C 1
ATOM 718 O O . TYR A 1 92 ? 4.773 -1.037 -6.695 1.00 98.62 92 TYR A O 1
ATOM 726 N N . LYS A 1 93 ? 6.666 -1.236 -5.491 1.00 98.12 93 LYS A N 1
ATOM 727 C CA . LYS A 1 93 ? 7.601 -1.098 -6.600 1.00 98.12 93 LYS A CA 1
ATOM 728 C C . LYS A 1 93 ? 7.973 -2.479 -7.141 1.00 98.12 93 LYS A C 1
ATOM 730 O O . LYS A 1 93 ? 8.405 -3.365 -6.404 1.00 98.12 93 LYS A O 1
ATOM 735 N N . ILE A 1 94 ? 7.810 -2.672 -8.446 1.00 97.88 94 ILE A N 1
ATOM 736 C CA . ILE A 1 94 ? 8.099 -3.931 -9.141 1.00 97.88 94 ILE A CA 1
ATOM 737 C C . ILE A 1 94 ? 8.977 -3.690 -10.366 1.00 97.88 94 ILE A C 1
ATOM 739 O O . ILE A 1 94 ? 9.004 -2.594 -10.908 1.00 97.88 94 ILE A O 1
ATOM 743 N N . GLN A 1 95 ? 9.663 -4.731 -10.831 1.00 97.38 95 GLN A N 1
ATOM 744 C CA . GLN A 1 95 ? 10.531 -4.674 -12.006 1.00 97.38 95 GLN A CA 1
ATOM 745 C C . GLN A 1 95 ? 9.829 -5.307 -13.208 1.00 97.38 95 GLN A C 1
ATOM 747 O O . GLN A 1 95 ? 9.391 -6.461 -13.135 1.00 97.38 95 GLN A O 1
ATOM 752 N N . ALA A 1 96 ? 9.766 -4.598 -14.336 1.00 96.88 96 ALA A N 1
ATOM 753 C CA . ALA A 1 96 ? 9.136 -5.093 -15.561 1.00 96.88 96 ALA A CA 1
ATOM 754 C C . ALA A 1 96 ? 9.762 -6.417 -16.037 1.00 96.88 96 ALA A C 1
ATOM 756 O O . ALA A 1 96 ? 9.045 -7.363 -16.361 1.00 96.88 96 ALA A O 1
ATOM 757 N N . ASN A 1 97 ? 11.095 -6.536 -15.990 1.00 94.00 97 ASN A N 1
ATOM 758 C CA . ASN A 1 97 ? 11.824 -7.740 -16.424 1.00 94.00 97 ASN A CA 1
ATOM 759 C C . ASN A 1 97 ? 11.544 -9.000 -15.585 1.00 94.00 97 ASN A C 1
ATOM 761 O O . ASN A 1 97 ? 11.847 -10.111 -16.027 1.00 94.00 97 ASN A O 1
ATOM 765 N N . ARG A 1 98 ? 10.976 -8.854 -14.383 1.00 95.81 98 ARG A N 1
ATOM 766 C CA . ARG A 1 98 ? 10.590 -9.981 -13.524 1.00 95.81 98 ARG A CA 1
ATOM 767 C C . ARG A 1 98 ? 9.124 -10.355 -13.663 1.00 95.81 98 ARG A C 1
ATOM 769 O O . ARG A 1 98 ? 8.723 -11.397 -13.158 1.00 95.81 98 ARG A O 1
ATOM 776 N N . PHE A 1 99 ? 8.327 -9.546 -14.356 1.00 96.25 99 PHE A N 1
ATOM 777 C CA . PHE A 1 99 ? 6.877 -9.690 -14.351 1.00 96.25 99 PHE A CA 1
ATOM 778 C C . PHE A 1 99 ? 6.401 -11.041 -14.892 1.00 96.25 99 PHE A C 1
ATOM 780 O O . PHE A 1 99 ? 5.547 -11.681 -14.288 1.00 96.25 99 PHE A O 1
ATOM 787 N N . LEU A 1 100 ? 6.999 -11.503 -15.993 1.00 93.31 100 LEU A N 1
ATOM 788 C CA . LEU A 1 100 ? 6.653 -12.776 -16.634 1.00 93.31 100 LEU A CA 1
ATOM 789 C C . LEU A 1 100 ? 7.459 -13.974 -16.099 1.00 93.31 100 LEU A C 1
ATOM 791 O O . LEU A 1 100 ? 7.377 -15.067 -16.656 1.00 93.31 100 LEU A O 1
ATOM 795 N N . GLN A 1 101 ? 8.253 -13.796 -15.037 1.00 94.56 101 GLN A N 1
ATOM 796 C CA . GLN A 1 101 ? 9.015 -14.897 -14.446 1.00 94.56 101 GLN A CA 1
ATOM 797 C C . GLN A 1 101 ? 8.089 -15.820 -13.652 1.00 94.56 101 GLN A C 1
ATOM 799 O O . GLN A 1 101 ? 7.320 -15.366 -12.805 1.00 94.56 101 GLN A O 1
ATOM 804 N N . LEU A 1 102 ? 8.196 -17.124 -13.899 1.00 93.56 102 LEU A N 1
ATOM 805 C CA . LEU A 1 102 ? 7.452 -18.145 -13.165 1.00 93.56 102 LEU A CA 1
ATOM 806 C C . LEU A 1 102 ? 8.138 -18.449 -11.832 1.00 93.56 102 LEU A C 1
ATOM 808 O O . LEU A 1 102 ? 9.352 -18.656 -11.772 1.00 93.56 102 LEU A O 1
ATOM 812 N N . ARG A 1 103 ? 7.349 -18.529 -10.760 1.00 92.75 103 ARG A N 1
ATOM 813 C CA . ARG A 1 103 ? 7.789 -19.118 -9.491 1.00 92.75 103 ARG A CA 1
ATOM 814 C C . ARG A 1 103 ? 7.749 -20.643 -9.579 1.00 92.75 103 ARG A C 1
ATOM 816 O O . ARG A 1 103 ? 7.010 -21.219 -10.373 1.00 92.75 103 ARG A O 1
ATOM 823 N N . ASN A 1 104 ? 8.481 -21.309 -8.685 1.00 89.31 104 ASN A N 1
ATOM 824 C CA . ASN A 1 104 ? 8.564 -22.777 -8.624 1.00 89.31 104 ASN A CA 1
ATOM 825 C C . ASN A 1 104 ? 7.200 -23.480 -8.512 1.00 89.31 104 ASN A C 1
ATOM 827 O O . ASN A 1 104 ? 7.066 -24.633 -8.905 1.00 89.31 104 ASN A O 1
ATOM 831 N N . ASN A 1 105 ? 6.195 -22.804 -7.956 1.00 89.06 105 ASN A N 1
ATOM 832 C CA . ASN A 1 105 ? 4.845 -23.323 -7.768 1.00 89.06 105 ASN A CA 1
ATOM 833 C C . ASN A 1 105 ? 3.873 -22.979 -8.913 1.00 89.06 105 ASN A C 1
ATOM 835 O O . ASN A 1 105 ? 2.700 -23.325 -8.803 1.00 89.06 105 ASN A O 1
ATOM 839 N N . GLY A 1 106 ? 4.326 -22.309 -9.982 1.00 91.25 106 GLY A N 1
ATOM 840 C CA . GLY A 1 106 ? 3.528 -22.006 -11.177 1.00 91.25 106 GLY A CA 1
ATOM 841 C C . GLY A 1 106 ? 3.134 -20.533 -11.385 1.00 91.25 106 GLY A C 1
ATOM 842 O O . GLY A 1 106 ? 3.252 -20.077 -12.517 1.00 91.25 106 GLY A O 1
ATOM 843 N N . PRO A 1 107 ? 2.684 -19.768 -10.368 1.00 92.25 107 PRO A N 1
ATOM 844 C CA . PRO A 1 107 ? 2.303 -18.364 -10.534 1.00 92.25 107 PRO A CA 1
ATOM 845 C C . PRO A 1 107 ? 3.429 -17.464 -11.047 1.00 92.25 107 PRO A C 1
ATOM 847 O O . PRO A 1 107 ? 4.615 -17.763 -10.859 1.00 92.25 107 PRO A O 1
ATOM 850 N N . LEU A 1 108 ? 3.052 -16.318 -11.617 1.00 95.81 108 LEU A N 1
ATOM 851 C CA . LEU A 1 108 ? 4.001 -15.265 -11.956 1.00 95.81 108 LEU A CA 1
ATOM 852 C C . LEU A 1 108 ? 4.602 -14.648 -10.691 1.00 95.81 108 LEU A C 1
ATOM 854 O O . LEU A 1 108 ? 4.056 -14.718 -9.583 1.00 95.81 108 LEU A O 1
ATOM 858 N N . TYR A 1 109 ? 5.760 -14.019 -10.864 1.00 96.31 109 TYR A N 1
ATOM 859 C CA . TYR A 1 109 ? 6.593 -13.541 -9.771 1.00 96.31 109 TYR A CA 1
ATOM 860 C C . TYR A 1 109 ? 5.851 -12.623 -8.789 1.00 96.31 109 TYR A C 1
ATOM 862 O O . TYR A 1 109 ? 6.056 -12.749 -7.579 1.00 96.31 109 TYR A O 1
ATOM 870 N N . TYR A 1 110 ? 4.971 -11.746 -9.275 1.00 97.94 110 TYR A N 1
ATOM 871 C CA . TYR A 1 110 ? 4.278 -10.751 -8.449 1.00 97.94 110 TYR A CA 1
ATOM 872 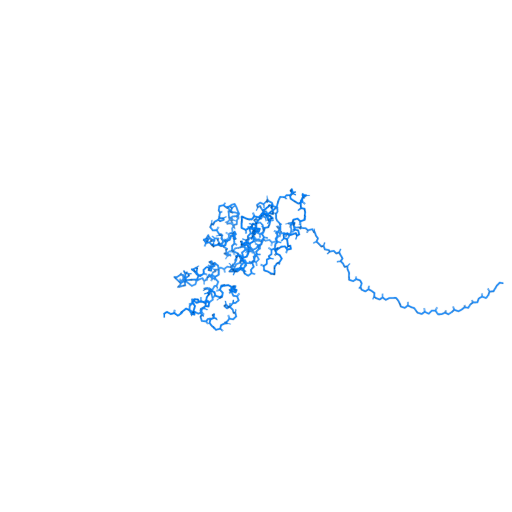C C . TYR A 1 110 ? 2.854 -11.141 -8.030 1.00 97.94 110 TYR A C 1
ATOM 874 O O . TYR A 1 110 ? 2.264 -10.437 -7.213 1.00 97.94 110 TYR A O 1
ATOM 882 N N . ASP A 1 111 ? 2.318 -12.270 -8.505 1.00 95.62 111 ASP A N 1
ATOM 883 C CA . ASP A 1 111 ? 0.903 -12.630 -8.317 1.00 95.62 111 ASP A CA 1
ATOM 884 C C . ASP A 1 111 ? 0.486 -12.670 -6.854 1.00 95.62 111 ASP A C 1
ATOM 886 O O . ASP A 1 111 ? -0.491 -12.040 -6.453 1.00 95.62 111 ASP A O 1
ATOM 890 N N . LYS A 1 112 ? 1.235 -13.419 -6.040 1.00 96.50 112 LYS A N 1
ATOM 891 C CA . LYS A 1 112 ? 0.915 -13.565 -4.621 1.00 96.50 112 LYS A CA 1
ATOM 892 C C . LYS A 1 112 ? 0.989 -12.213 -3.908 1.00 96.50 112 LYS A C 1
ATOM 894 O O . LYS A 1 112 ? 0.054 -11.847 -3.213 1.00 96.50 112 LYS A O 1
ATOM 899 N N . ALA A 1 113 ? 2.066 -11.461 -4.134 1.00 97.56 113 ALA A N 1
ATOM 900 C CA . ALA A 1 113 ? 2.292 -10.180 -3.472 1.00 97.56 113 ALA A CA 1
ATOM 901 C C . ALA A 1 113 ? 1.176 -9.170 -3.779 1.00 97.56 113 ALA A C 1
ATOM 903 O O . ALA A 1 113 ? 0.635 -8.561 -2.862 1.00 97.56 113 ALA A O 1
ATOM 904 N N . VAL A 1 114 ? 0.780 -9.029 -5.049 1.00 98.00 114 VAL A N 1
ATOM 905 C CA . VAL A 1 114 ? -0.297 -8.106 -5.443 1.00 98.00 114 VAL A CA 1
ATOM 906 C C . VAL A 1 114 ? -1.641 -8.533 -4.849 1.00 98.00 114 VAL A C 1
ATOM 908 O O . VAL A 1 114 ? -2.379 -7.689 -4.341 1.00 98.00 114 VAL A O 1
ATOM 911 N N . ASN A 1 115 ? -1.953 -9.832 -4.869 1.00 97.50 115 ASN A N 1
ATOM 912 C CA . ASN A 1 115 ? -3.193 -10.340 -4.284 1.00 97.50 115 ASN A CA 1
ATOM 913 C C . ASN A 1 115 ? -3.236 -10.138 -2.766 1.00 97.50 115 ASN A C 1
ATOM 915 O O . ASN A 1 115 ? -4.253 -9.673 -2.256 1.00 97.50 115 ASN A O 1
ATOM 919 N N . ASP A 1 116 ? -2.135 -10.405 -2.062 1.00 97.81 116 ASP A N 1
ATOM 920 C CA . ASP A 1 116 ? -2.031 -10.181 -0.618 1.00 97.81 116 ASP A CA 1
ATOM 921 C C . ASP A 1 116 ? -2.247 -8.688 -0.293 1.00 97.81 116 ASP A C 1
ATOM 923 O O . ASP A 1 116 ? -3.048 -8.356 0.580 1.00 97.81 116 ASP A O 1
ATOM 927 N N . LEU A 1 117 ? -1.660 -7.761 -1.064 1.00 98.56 117 LEU A N 1
ATOM 928 C CA . LEU A 1 117 ? -1.904 -6.317 -0.896 1.00 98.56 117 LEU A CA 1
ATOM 929 C C . LEU A 1 117 ? -3.372 -5.931 -1.140 1.00 98.56 117 LEU A C 1
ATOM 931 O O . LEU A 1 117 ? -3.939 -5.143 -0.383 1.00 98.56 117 LEU A O 1
ATOM 935 N N . LEU A 1 118 ? -4.032 -6.518 -2.141 1.00 98.25 118 LEU A N 1
ATOM 936 C CA . LEU A 1 118 ? -5.457 -6.287 -2.410 1.00 98.25 118 LEU A CA 1
ATOM 937 C C . LEU A 1 118 ? -6.387 -6.819 -1.311 1.00 98.25 118 LEU A C 1
ATOM 939 O O . LEU A 1 118 ? -7.559 -6.419 -1.265 1.00 98.25 118 LEU A O 1
ATOM 943 N N . THR A 1 119 ? -5.907 -7.701 -0.430 1.00 98.25 119 THR A N 1
ATOM 944 C CA . THR A 1 119 ? -6.682 -8.107 0.749 1.00 98.25 119 THR A CA 1
ATOM 945 C C . THR A 1 119 ? -6.670 -7.048 1.849 1.00 98.25 119 THR A C 1
ATOM 947 O O . THR A 1 119 ? -7.633 -6.975 2.609 1.00 98.25 119 THR A O 1
ATOM 950 N N . GLU A 1 120 ? -5.666 -6.171 1.890 1.00 98.31 120 GLU A N 1
ATOM 951 C CA . GLU A 1 120 ? -5.442 -5.238 3.005 1.00 98.31 120 GLU A CA 1
ATOM 952 C C . GLU A 1 120 ? -5.596 -3.764 2.656 1.00 98.31 120 GLU A C 1
ATOM 954 O O . GLU A 1 120 ? -5.847 -2.946 3.541 1.00 98.31 120 GLU A O 1
ATOM 959 N N . PHE A 1 121 ? -5.485 -3.423 1.376 1.00 98.69 121 PHE A N 1
ATOM 960 C CA . PHE A 1 121 ? -5.597 -2.053 0.904 1.00 98.69 121 PHE A CA 1
ATOM 961 C C . PHE A 1 121 ? -6.761 -1.903 -0.074 1.00 98.69 121 PHE A C 1
ATOM 963 O O . PHE A 1 121 ? -7.005 -2.733 -0.957 1.00 98.69 121 PHE A O 1
ATOM 970 N N . GLN A 1 122 ? -7.497 -0.807 0.077 1.00 98.38 122 GLN A N 1
ATOM 971 C CA . GLN A 1 122 ? -8.527 -0.395 -0.872 1.00 98.38 122 GLN A CA 1
ATOM 972 C C . GLN A 1 122 ? -7.915 0.218 -2.136 1.00 98.38 122 GLN A C 1
ATOM 974 O O . GLN A 1 122 ? -8.546 0.164 -3.191 1.00 98.38 122 GLN A O 1
ATOM 979 N N . ARG A 1 123 ? -6.688 0.749 -2.047 1.00 98.69 123 ARG A N 1
ATOM 980 C CA . ARG A 1 123 ? -5.891 1.209 -3.188 1.00 98.69 123 ARG A CA 1
ATOM 981 C C . ARG A 1 123 ? -4.471 0.645 -3.130 1.00 98.69 123 ARG A C 1
ATOM 983 O O . ARG A 1 123 ? -3.757 0.826 -2.145 1.00 98.69 123 ARG A O 1
ATOM 990 N N . VAL A 1 124 ? -4.046 0.017 -4.219 1.00 98.75 124 VAL A N 1
ATOM 991 C CA . VAL A 1 124 ? -2.687 -0.492 -4.417 1.00 98.75 124 VAL A CA 1
ATOM 992 C C . VAL A 1 124 ? -2.070 0.251 -5.594 1.00 98.75 124 VAL A C 1
ATOM 994 O O . VAL A 1 124 ? -2.504 0.106 -6.734 1.00 98.75 124 VAL A O 1
ATOM 997 N N . ILE A 1 125 ? -1.060 1.067 -5.320 1.00 98.75 125 ILE A N 1
ATOM 998 C CA . ILE A 1 125 ? -0.298 1.768 -6.351 1.00 98.75 125 ILE A CA 1
ATOM 999 C C . ILE A 1 125 ? 0.874 0.877 -6.738 1.00 98.75 125 ILE A C 1
ATOM 1001 O O . ILE A 1 125 ? 1.702 0.541 -5.893 1.00 98.75 125 ILE A O 1
ATOM 1005 N N . ILE A 1 126 ? 0.958 0.507 -8.010 1.00 98.62 126 ILE A N 1
ATOM 1006 C CA . ILE A 1 126 ? 2.050 -0.295 -8.551 1.00 98.62 126 ILE A CA 1
ATOM 1007 C C . ILE A 1 126 ? 2.936 0.604 -9.409 1.00 98.62 126 ILE A C 1
ATOM 1009 O O . ILE A 1 126 ? 2.512 1.102 -10.457 1.00 98.62 126 ILE A O 1
ATOM 1013 N N . ILE A 1 127 ? 4.178 0.787 -8.962 1.00 98.19 127 ILE A N 1
ATOM 1014 C CA . ILE A 1 127 ? 5.233 1.427 -9.748 1.00 98.19 127 ILE A CA 1
ATOM 1015 C C . ILE A 1 127 ? 6.032 0.336 -10.449 1.00 98.19 127 ILE A C 1
ATOM 1017 O O . ILE A 1 127 ? 6.702 -0.464 -9.804 1.00 98.19 127 ILE A O 1
ATOM 1021 N N . VAL A 1 128 ? 5.944 0.298 -11.773 1.00 98.00 128 VAL A N 1
ATOM 1022 C CA . VAL A 1 128 ? 6.670 -0.647 -12.620 1.00 98.00 128 VAL A CA 1
ATOM 1023 C C . VAL A 1 128 ? 7.940 0.032 -13.117 1.00 98.00 128 VAL A C 1
ATOM 1025 O O . VAL A 1 128 ? 7.892 0.845 -14.041 1.00 98.00 128 VAL A O 1
ATOM 1028 N N . GLU A 1 129 ? 9.068 -0.299 -12.497 1.00 96.94 129 GLU A N 1
ATOM 1029 C CA . GLU A 1 129 ? 10.388 0.111 -12.964 1.00 96.94 129 GLU A CA 1
ATOM 1030 C C . GLU A 1 129 ? 10.771 -0.674 -14.222 1.00 96.94 129 GLU A C 1
ATOM 1032 O O . GLU A 1 129 ? 10.600 -1.897 -14.293 1.00 96.94 129 GLU A O 1
ATOM 1037 N N . PHE A 1 130 ? 11.259 0.033 -15.240 1.00 96.00 130 PHE A N 1
ATOM 1038 C CA . PHE A 1 130 ? 11.709 -0.570 -16.490 1.00 96.00 130 PHE A CA 1
ATOM 1039 C C . PHE A 1 130 ? 12.958 0.129 -17.036 1.00 96.00 130 PHE A C 1
ATOM 1041 O O . PHE A 1 130 ? 13.143 1.340 -16.883 1.00 96.00 130 PHE A O 1
ATOM 1048 N N . SER A 1 131 ? 13.796 -0.638 -17.728 1.00 94.75 131 SER A N 1
ATOM 1049 C CA . SER A 1 131 ? 14.905 -0.105 -18.513 1.00 94.75 131 SER A CA 1
ATOM 1050 C C . SER A 1 131 ? 14.443 0.260 -19.923 1.00 94.75 131 SER A C 1
ATOM 1052 O O . SER A 1 131 ? 13.570 -0.397 -20.493 1.00 94.75 131 SER A O 1
ATOM 1054 N N . GLU A 1 132 ? 15.064 1.276 -20.523 1.00 92.88 132 GLU A N 1
ATOM 1055 C CA . GLU A 1 132 ? 14.780 1.688 -21.910 1.00 92.88 132 GLU A CA 1
ATOM 1056 C C . GLU A 1 132 ? 14.967 0.527 -22.902 1.00 92.88 132 GLU A C 1
ATOM 1058 O O . GLU A 1 132 ? 14.196 0.375 -23.841 1.00 92.88 132 GLU A O 1
ATOM 1063 N N . ILE A 1 133 ? 15.901 -0.385 -22.612 1.00 93.00 133 ILE A N 1
ATOM 1064 C CA . ILE A 1 133 ? 16.136 -1.597 -23.408 1.00 93.00 133 ILE A CA 1
ATOM 1065 C C . ILE A 1 133 ? 14.857 -2.439 -23.539 1.00 93.00 133 ILE A C 1
ATOM 1067 O O . ILE A 1 133 ? 14.561 -2.948 -24.616 1.00 93.00 133 ILE A O 1
ATOM 1071 N N . ILE A 1 134 ? 14.083 -2.598 -22.461 1.00 91.44 134 ILE A N 1
ATOM 1072 C CA . ILE A 1 134 ? 12.837 -3.381 -22.490 1.00 91.44 134 ILE A CA 1
ATOM 1073 C C . ILE A 1 134 ? 11.785 -2.699 -23.362 1.00 91.44 134 ILE A C 1
ATOM 1075 O O . ILE A 1 134 ? 11.025 -3.385 -24.039 1.00 91.44 134 ILE A O 1
ATOM 1079 N N . GLN A 1 135 ? 11.752 -1.367 -23.365 1.00 90.25 135 GLN A N 1
ATOM 1080 C CA . GLN A 1 135 ? 10.836 -0.598 -24.201 1.00 90.25 135 GLN A CA 1
ATOM 1081 C C . GLN A 1 135 ? 11.078 -0.842 -25.691 1.00 90.25 135 GLN A C 1
ATOM 1083 O O . GLN A 1 135 ? 10.115 -0.975 -26.445 1.00 90.25 135 GLN A O 1
ATOM 1088 N N . ASP A 1 136 ? 12.341 -0.962 -26.091 1.00 91.44 136 ASP A N 1
ATOM 1089 C CA . ASP A 1 136 ? 12.709 -1.218 -27.482 1.00 91.44 136 ASP A CA 1
ATOM 1090 C C . ASP A 1 136 ? 12.555 -2.697 -27.871 1.00 91.44 136 ASP A C 1
ATOM 1092 O O . ASP A 1 136 ? 12.149 -3.012 -28.990 1.00 91.44 136 ASP A O 1
ATOM 1096 N N . VAL A 1 137 ? 12.885 -3.616 -26.957 1.00 94.00 137 VAL A N 1
ATOM 1097 C CA . VAL A 1 137 ? 12.956 -5.061 -27.243 1.00 94.00 137 VAL A CA 1
ATOM 1098 C C . VAL A 1 137 ? 11.608 -5.770 -27.085 1.00 94.00 137 VAL A C 1
ATOM 1100 O O . VAL A 1 137 ? 11.300 -6.663 -27.873 1.00 94.00 137 VAL A O 1
ATOM 1103 N N . ASP A 1 138 ? 10.806 -5.401 -26.085 1.00 93.44 138 ASP A N 1
ATOM 1104 C CA . ASP A 1 138 ? 9.485 -5.990 -25.820 1.00 93.44 138 ASP A CA 1
ATOM 1105 C C . ASP A 1 138 ? 8.461 -4.900 -25.439 1.00 93.44 138 ASP A C 1
ATOM 1107 O O . ASP A 1 138 ? 7.997 -4.828 -24.295 1.00 93.44 138 ASP A O 1
ATOM 1111 N N . PRO A 1 139 ? 8.065 -4.037 -26.396 1.00 93.88 139 PRO A N 1
ATOM 1112 C CA . PRO A 1 139 ? 7.053 -3.004 -26.160 1.00 93.88 139 PRO A CA 1
ATOM 1113 C C . PRO A 1 139 ? 5.684 -3.591 -25.779 1.00 93.88 139 PRO A C 1
ATOM 1115 O O . PRO A 1 139 ? 4.868 -2.922 -25.138 1.00 93.88 139 PRO A O 1
ATOM 1118 N N . ASP A 1 140 ? 5.425 -4.855 -26.126 1.00 95.94 140 ASP A N 1
ATOM 1119 C CA . ASP A 1 140 ? 4.180 -5.530 -25.776 1.00 95.94 140 ASP A CA 1
ATOM 1120 C C . ASP A 1 140 ? 4.053 -5.794 -24.273 1.00 95.94 140 ASP A C 1
ATOM 1122 O O . ASP A 1 140 ? 2.939 -5.887 -23.743 1.00 95.94 140 ASP A O 1
ATOM 1126 N N . LEU A 1 141 ? 5.178 -5.898 -23.561 1.00 95.56 141 LEU A N 1
ATOM 1127 C CA . LEU A 1 141 ? 5.190 -6.120 -22.121 1.00 95.56 141 LEU A CA 1
ATOM 1128 C C . LEU A 1 141 ? 4.382 -5.053 -21.367 1.00 95.56 141 LEU A C 1
ATOM 1130 O O . LEU A 1 141 ? 3.676 -5.376 -20.414 1.00 95.56 141 LEU A O 1
ATOM 1134 N N . PHE A 1 142 ? 4.409 -3.799 -21.819 1.00 96.25 142 PHE A N 1
ATOM 1135 C CA . PHE A 1 142 ? 3.750 -2.681 -21.140 1.00 96.25 142 PHE A CA 1
ATOM 1136 C C . PHE A 1 142 ? 2.229 -2.832 -21.122 1.00 96.25 142 PHE A C 1
ATOM 1138 O O . PHE A 1 142 ? 1.601 -2.707 -20.067 1.00 96.25 142 PHE A O 1
ATOM 1145 N N . TRP A 1 143 ? 1.610 -3.128 -22.270 1.00 95.50 143 TRP A N 1
ATOM 1146 C CA . TRP A 1 143 ? 0.160 -3.322 -22.309 1.00 95.50 143 TRP A CA 1
ATOM 1147 C C . TRP A 1 143 ? -0.245 -4.647 -21.658 1.00 95.50 143 TRP A C 1
ATOM 1149 O O . TRP A 1 143 ? -1.287 -4.687 -21.002 1.00 95.50 143 TRP A O 1
ATOM 1159 N N . LYS A 1 144 ? 0.584 -5.698 -21.752 1.00 96.94 144 LYS A N 1
ATOM 1160 C CA . LYS A 1 144 ? 0.351 -6.977 -21.059 1.00 96.94 144 LYS A CA 1
ATOM 1161 C C . LYS A 1 144 ? 0.312 -6.785 -19.546 1.00 96.94 144 LYS A C 1
ATOM 1163 O O . LYS A 1 144 ? -0.645 -7.224 -18.917 1.00 96.94 144 LYS A O 1
ATOM 1168 N N . ILE A 1 145 ? 1.287 -6.073 -18.975 1.00 97.69 145 ILE A N 1
ATOM 1169 C CA . ILE A 1 145 ? 1.320 -5.735 -17.543 1.00 97.69 145 ILE A CA 1
ATOM 1170 C C . ILE A 1 145 ? 0.069 -4.943 -17.151 1.00 97.69 145 ILE A C 1
ATOM 1172 O O . ILE A 1 145 ? -0.585 -5.284 -16.167 1.00 97.69 145 ILE A O 1
ATOM 1176 N N . ARG A 1 146 ? -0.308 -3.920 -17.934 1.00 95.88 146 ARG A N 1
ATOM 1177 C CA . ARG A 1 146 ? -1.511 -3.115 -17.653 1.00 95.88 146 ARG A CA 1
ATOM 1178 C C . ARG A 1 146 ? -2.790 -3.943 -17.656 1.00 95.88 146 ARG A C 1
ATOM 1180 O O . ARG A 1 146 ? -3.615 -3.753 -16.773 1.00 95.88 146 ARG A O 1
ATOM 1187 N N . LEU A 1 147 ? -2.965 -4.825 -18.641 1.00 96.50 147 LEU A N 1
ATOM 1188 C CA . LEU A 1 147 ? -4.145 -5.687 -18.720 1.00 96.50 147 LEU A CA 1
ATOM 1189 C C . LEU A 1 147 ? -4.151 -6.748 -17.621 1.00 96.50 147 LEU A C 1
ATOM 1191 O O . LEU A 1 147 ? -5.206 -7.033 -17.067 1.00 96.50 147 LEU A O 1
ATOM 1195 N N . TYR A 1 148 ? -2.988 -7.305 -17.287 1.00 97.62 148 TYR A N 1
ATOM 1196 C CA . TYR A 1 148 ? -2.863 -8.298 -16.225 1.00 97.62 148 TYR A CA 1
ATOM 1197 C C . TYR A 1 148 ? -3.230 -7.718 -14.855 1.00 97.62 148 TYR A C 1
ATOM 1199 O O . TYR A 1 148 ? -3.958 -8.334 -14.084 1.00 97.62 148 TYR A O 1
ATOM 1207 N N . LEU A 1 149 ? -2.756 -6.504 -14.570 1.00 97.50 149 LEU A N 1
ATOM 1208 C CA . LEU A 1 149 ? -3.024 -5.784 -13.325 1.00 97.50 149 LEU A CA 1
ATOM 1209 C C . LEU A 1 149 ? -4.326 -4.966 -13.367 1.00 97.50 149 LEU A C 1
ATOM 1211 O O . LEU A 1 149 ? -4.550 -4.133 -12.488 1.00 97.50 149 LEU A O 1
ATOM 1215 N N . LEU A 1 150 ? -5.180 -5.161 -14.378 1.00 96.88 150 LEU A N 1
ATOM 1216 C CA . LEU A 1 150 ? -6.384 -4.358 -14.566 1.00 96.88 150 LEU A CA 1
ATOM 1217 C C . LEU A 1 150 ? -7.415 -4.656 -13.469 1.00 96.88 150 LEU A C 1
ATOM 1219 O O . LEU A 1 150 ? -8.205 -5.593 -13.561 1.00 96.88 150 LEU A O 1
ATOM 1223 N N . HIS A 1 151 ? -7.436 -3.814 -12.438 1.00 97.19 151 HIS A N 1
ATOM 1224 C CA . HIS A 1 151 ? -8.394 -3.878 -11.341 1.00 97.19 151 HIS A CA 1
ATOM 1225 C C . HIS A 1 151 ? -8.750 -2.458 -10.892 1.00 97.19 151 HIS A C 1
ATOM 1227 O O . HIS A 1 151 ? -7.884 -1.604 -10.765 1.00 97.19 151 HIS A O 1
ATOM 1233 N N . SER A 1 152 ? -10.018 -2.214 -10.548 1.00 97.25 152 SER A N 1
ATOM 1234 C CA . SER A 1 152 ? -10.518 -0.922 -10.031 1.00 97.25 152 SER A CA 1
ATOM 1235 C C . SER A 1 152 ? -9.811 -0.362 -8.786 1.00 97.25 152 SER A C 1
ATOM 1237 O O . SER A 1 152 ? -10.031 0.792 -8.433 1.00 97.25 152 SER A O 1
ATOM 1239 N N . ARG A 1 153 ? -9.008 -1.178 -8.096 1.00 97.94 153 ARG A N 1
ATOM 1240 C CA . ARG A 1 153 ? -8.272 -0.826 -6.874 1.00 97.94 153 ARG A CA 1
ATOM 1241 C C . ARG A 1 153 ? -6.767 -0.721 -7.117 1.00 97.94 153 ARG A C 1
ATOM 1243 O O . ARG A 1 153 ? -6.026 -0.502 -6.164 1.00 97.94 153 ARG A O 1
ATOM 1250 N N . VAL A 1 154 ? -6.320 -0.918 -8.357 1.00 98.44 154 VAL A N 1
ATOM 1251 C CA . VAL A 1 154 ? -4.907 -0.942 -8.732 1.00 98.44 154 VAL A CA 1
ATOM 1252 C C . VAL A 1 154 ? -4.615 0.204 -9.691 1.00 98.44 154 VAL A C 1
ATOM 1254 O O . VAL A 1 154 ? -5.173 0.262 -10.785 1.00 98.44 154 VAL A O 1
ATOM 1257 N N . ASP A 1 155 ? -3.694 1.079 -9.294 1.00 98.00 155 ASP A N 1
ATOM 1258 C CA . ASP A 1 155 ? -3.181 2.158 -10.137 1.00 98.00 155 ASP A CA 1
ATOM 1259 C C . ASP A 1 155 ? -1.775 1.784 -10.628 1.00 98.00 155 ASP A C 1
ATOM 1261 O O . ASP A 1 155 ? -0.875 1.584 -9.816 1.00 98.00 155 ASP A O 1
ATOM 1265 N N . VAL A 1 156 ? -1.570 1.677 -11.947 1.00 98.00 156 VAL A N 1
ATOM 1266 C CA . VAL A 1 156 ? -0.293 1.225 -12.538 1.00 98.00 156 VAL A CA 1
ATOM 1267 C C . VAL A 1 156 ? 0.426 2.364 -13.259 1.00 98.00 156 VAL A C 1
ATOM 1269 O O . VAL A 1 156 ? -0.064 2.877 -14.278 1.00 98.00 156 VAL A O 1
ATOM 1272 N N . PHE A 1 157 ? 1.635 2.686 -12.798 1.00 97.12 157 PHE A N 1
ATOM 1273 C CA . PHE A 1 157 ? 2.517 3.683 -13.406 1.00 97.12 157 PHE A CA 1
ATOM 1274 C C . PHE A 1 157 ? 3.849 3.049 -13.801 1.00 97.12 157 PHE A C 1
ATOM 1276 O O . PHE A 1 157 ? 4.439 2.303 -13.029 1.00 97.12 157 PHE A O 1
ATOM 1283 N N . PHE A 1 158 ? 4.327 3.359 -15.003 1.00 96.31 158 PHE A N 1
ATOM 1284 C CA . PHE A 1 158 ? 5.637 2.919 -15.478 1.00 96.31 158 PHE A CA 1
ATOM 1285 C C . PHE A 1 158 ? 6.638 4.042 -15.248 1.00 96.31 158 PHE A C 1
ATOM 1287 O O . PHE A 1 158 ? 6.356 5.194 -15.591 1.00 96.31 158 PHE A O 1
ATOM 1294 N N . VAL A 1 159 ? 7.786 3.709 -14.670 1.00 94.69 159 VAL A N 1
ATOM 1295 C CA . VAL A 1 159 ? 8.844 4.666 -14.341 1.00 94.69 159 VAL A CA 1
ATOM 1296 C C . VAL A 1 159 ? 10.169 4.085 -14.814 1.00 94.69 159 VAL A C 1
ATOM 1298 O O . VAL A 1 159 ? 10.408 2.889 -14.681 1.00 94.69 159 VAL A O 1
ATOM 1301 N N . HIS A 1 160 ? 11.026 4.915 -15.402 1.00 94.00 160 HIS A N 1
ATOM 1302 C CA . HIS A 1 160 ? 12.382 4.480 -15.729 1.00 94.00 160 HIS A CA 1
ATOM 1303 C C . HIS A 1 160 ? 13.148 4.124 -14.449 1.00 94.00 160 HIS A C 1
ATOM 1305 O O . HIS A 1 160 ? 12.806 4.614 -13.374 1.00 94.00 160 HIS A O 1
ATOM 1311 N N . GLU A 1 161 ? 14.218 3.338 -14.569 1.00 91.75 161 GLU A N 1
ATOM 1312 C CA . GLU A 1 161 ? 15.176 3.047 -13.487 1.00 91.75 161 GLU A CA 1
ATOM 1313 C C . GLU A 1 161 ? 15.979 4.307 -13.075 1.00 91.75 161 GLU A C 1
ATOM 1315 O O . GLU A 1 161 ? 17.198 4.396 -13.209 1.00 91.75 161 GLU A O 1
ATOM 1320 N N . ASN A 1 162 ? 15.273 5.331 -12.598 1.00 91.62 162 ASN A N 1
ATOM 1321 C CA . ASN A 1 162 ? 15.795 6.608 -12.149 1.00 91.62 162 ASN A CA 1
ATOM 1322 C C . ASN A 1 162 ? 15.160 6.947 -10.799 1.00 91.62 162 ASN A C 1
ATOM 1324 O O . ASN A 1 162 ? 13.957 7.193 -10.687 1.00 91.62 162 ASN A O 1
ATOM 1328 N N . ILE A 1 163 ? 16.010 7.006 -9.778 1.00 92.00 163 ILE A N 1
ATOM 1329 C CA . ILE A 1 163 ? 15.585 7.235 -8.403 1.00 92.00 163 ILE A CA 1
ATOM 1330 C C . ILE A 1 163 ? 14.898 8.587 -8.194 1.00 92.00 163 ILE A C 1
ATOM 1332 O O . ILE A 1 163 ? 13.963 8.667 -7.403 1.00 92.00 163 ILE A O 1
ATOM 1336 N N . ASP A 1 164 ? 15.305 9.630 -8.918 1.00 91.25 164 ASP A N 1
ATOM 1337 C CA . ASP A 1 164 ? 14.717 10.963 -8.781 1.00 91.25 164 ASP A CA 1
ATOM 1338 C C . ASP A 1 164 ? 13.270 10.965 -9.284 1.00 91.25 164 ASP A C 1
ATOM 1340 O O . ASP A 1 164 ? 12.392 11.536 -8.643 1.00 91.25 164 ASP A O 1
ATOM 1344 N N . LEU A 1 165 ? 12.986 10.240 -10.375 1.00 90.38 165 LEU A N 1
ATOM 1345 C CA . LEU A 1 165 ? 11.611 10.063 -10.854 1.00 90.38 165 LEU A CA 1
ATOM 1346 C C . LEU A 1 165 ? 10.756 9.291 -9.848 1.00 90.38 165 LEU A C 1
ATOM 1348 O O . LEU A 1 165 ? 9.591 9.629 -9.647 1.00 90.38 165 LEU A O 1
ATOM 1352 N N . PHE A 1 166 ? 11.317 8.263 -9.211 1.00 91.88 166 PHE A N 1
ATOM 1353 C CA . PHE A 1 166 ? 10.601 7.522 -8.178 1.00 91.88 166 PHE A CA 1
ATOM 1354 C C . PHE A 1 166 ? 10.301 8.397 -6.950 1.00 91.88 166 PHE A C 1
ATOM 1356 O O . PHE A 1 166 ? 9.183 8.370 -6.434 1.00 91.88 166 PHE A O 1
ATOM 1363 N N . ILE A 1 167 ? 11.258 9.232 -6.534 1.00 93.19 167 ILE A N 1
ATOM 1364 C CA . ILE A 1 167 ? 11.071 10.227 -5.470 1.00 93.19 167 ILE A CA 1
ATOM 1365 C C . ILE A 1 167 ? 9.945 11.204 -5.831 1.00 93.19 167 ILE A C 1
ATOM 1367 O O . ILE A 1 167 ? 9.068 11.436 -5.000 1.00 93.19 167 ILE A O 1
ATOM 1371 N N . ASP A 1 168 ? 9.937 11.748 -7.051 1.00 91.06 168 ASP A N 1
ATOM 1372 C CA . ASP A 1 168 ? 8.904 12.689 -7.512 1.00 91.06 168 ASP A CA 1
ATOM 1373 C C . ASP A 1 168 ? 7.502 12.057 -7.458 1.00 91.06 168 ASP A C 1
ATOM 1375 O O . ASP A 1 168 ? 6.545 12.678 -6.986 1.00 91.06 168 ASP A O 1
ATOM 1379 N N . TRP A 1 169 ? 7.376 10.791 -7.869 1.00 93.75 169 TRP A N 1
ATOM 1380 C CA . TRP A 1 169 ? 6.123 10.043 -7.760 1.00 93.75 169 TRP A CA 1
ATOM 1381 C C . TRP A 1 169 ? 5.688 9.826 -6.313 1.00 93.75 169 TRP A C 1
ATOM 1383 O O . TRP A 1 169 ? 4.515 10.019 -5.992 1.00 93.75 169 TRP A O 1
ATOM 1393 N N . ILE A 1 170 ? 6.606 9.461 -5.417 1.00 94.19 170 ILE A N 1
ATOM 1394 C CA . ILE A 1 170 ? 6.257 9.297 -4.003 1.00 94.19 170 ILE A CA 1
ATOM 1395 C C . ILE A 1 170 ? 5.805 10.629 -3.403 1.00 94.19 170 ILE A C 1
ATOM 1397 O O . ILE A 1 170 ? 4.763 10.670 -2.749 1.00 94.19 170 ILE A O 1
ATOM 1401 N N . LYS A 1 171 ? 6.511 11.731 -3.686 1.00 92.75 171 LYS A N 1
ATOM 1402 C CA . LYS A 1 171 ? 6.092 13.082 -3.281 1.00 92.75 171 LYS A CA 1
ATOM 1403 C C . LYS A 1 171 ? 4.686 13.407 -3.782 1.00 92.75 171 LYS A C 1
ATOM 1405 O O . LYS A 1 171 ? 3.866 13.886 -3.002 1.00 92.75 171 LYS A O 1
ATOM 1410 N N . TYR A 1 172 ? 4.375 13.075 -5.038 1.00 93.06 172 TYR A N 1
ATOM 1411 C CA . TYR A 1 172 ? 3.037 13.256 -5.604 1.00 93.06 172 TYR A CA 1
ATOM 1412 C C . TYR A 1 172 ? 1.976 12.486 -4.810 1.00 93.06 172 TYR A C 1
ATOM 1414 O O . TYR A 1 172 ? 0.926 13.032 -4.467 1.00 93.06 172 TYR A O 1
ATOM 1422 N N . PHE A 1 173 ? 2.242 11.222 -4.481 1.00 95.25 173 PHE A N 1
ATOM 1423 C CA . PHE A 1 173 ? 1.299 10.392 -3.734 1.00 95.25 173 PHE A CA 1
ATOM 1424 C C . PHE A 1 173 ? 1.115 10.854 -2.290 1.00 95.25 173 PHE A C 1
ATOM 1426 O O . PHE A 1 173 ? -0.011 10.839 -1.792 1.00 95.25 173 PHE A O 1
ATOM 1433 N N . ILE A 1 174 ? 2.180 11.320 -1.637 1.00 94.69 174 ILE A N 1
ATOM 1434 C CA . ILE A 1 174 ? 2.106 11.919 -0.300 1.00 94.69 174 ILE A CA 1
ATOM 1435 C C . ILE A 1 174 ? 1.253 13.191 -0.345 1.00 94.69 174 ILE A C 1
ATOM 1437 O O . ILE A 1 174 ? 0.287 13.321 0.412 1.00 94.69 174 ILE A O 1
ATOM 1441 N N . ALA A 1 175 ? 1.548 14.100 -1.276 1.00 92.12 175 ALA A N 1
ATOM 1442 C CA . ALA A 1 175 ? 0.790 15.333 -1.462 1.00 92.12 175 ALA A CA 1
ATOM 1443 C C . ALA A 1 175 ? -0.703 15.047 -1.695 1.00 92.12 175 ALA A C 1
ATOM 1445 O O . ALA A 1 175 ? -1.569 15.661 -1.073 1.00 92.12 175 ALA A O 1
ATOM 1446 N N . LYS A 1 176 ? -1.012 14.044 -2.520 1.00 93.44 176 LYS A N 1
ATOM 1447 C CA . LYS A 1 176 ? -2.384 13.709 -2.903 1.00 93.44 176 LYS A CA 1
ATOM 1448 C C . LYS A 1 176 ? -3.176 12.933 -1.848 1.00 93.44 176 LYS A C 1
ATOM 1450 O O . LYS A 1 176 ? -4.388 13.122 -1.759 1.00 93.44 176 LYS A O 1
ATOM 1455 N N . TRP A 1 177 ? -2.541 12.024 -1.105 1.00 95.62 177 TRP A N 1
ATOM 1456 C CA . TRP A 1 177 ? -3.265 11.011 -0.322 1.00 95.62 177 TRP A CA 1
ATOM 1457 C C . TRP A 1 177 ? -2.811 10.827 1.121 1.00 95.62 177 TRP A C 1
ATOM 1459 O O . TRP A 1 177 ? -3.584 10.252 1.895 1.00 95.62 177 TRP A O 1
ATOM 1469 N N . ALA A 1 178 ? -1.605 11.255 1.496 1.00 95.75 178 ALA A N 1
ATOM 1470 C CA . ALA A 1 178 ? -1.173 11.123 2.882 1.00 95.75 178 ALA A CA 1
ATOM 1471 C C . ALA A 1 178 ? -1.937 12.101 3.782 1.00 95.75 178 ALA A C 1
ATOM 1473 O O . ALA A 1 178 ? -2.369 13.177 3.356 1.00 95.75 178 ALA A O 1
ATOM 1474 N N . LEU A 1 179 ? -2.128 11.692 5.033 1.00 92.69 179 LEU A N 1
ATOM 1475 C CA . LEU A 1 179 ? -2.928 12.415 6.014 1.00 92.69 179 LEU A CA 1
ATOM 1476 C C . LEU A 1 179 ? -2.042 12.879 7.175 1.00 92.69 179 LEU A C 1
ATOM 1478 O O . LEU A 1 179 ? -1.098 12.170 7.534 1.00 92.69 179 LEU A O 1
ATOM 1482 N N . PRO A 1 180 ? -2.349 14.033 7.787 1.00 91.00 180 PRO A N 1
ATOM 1483 C CA . PRO A 1 180 ? -1.786 14.385 9.077 1.00 91.00 180 PRO A CA 1
ATOM 1484 C C . PRO A 1 180 ? -2.428 13.544 10.187 1.00 91.00 180 PRO A C 1
ATOM 1486 O O . PRO A 1 180 ? -3.628 13.247 10.158 1.00 91.00 180 PRO A O 1
ATOM 1489 N N . TYR A 1 181 ? -1.629 13.201 11.196 1.00 82.94 181 TYR A N 1
ATOM 1490 C CA . TYR A 1 181 ? -2.097 12.551 12.421 1.00 82.94 181 TYR A CA 1
ATOM 1491 C C . TYR A 1 181 ? -1.712 13.393 13.638 1.00 82.94 181 TYR A C 1
ATOM 1493 O O . TYR A 1 181 ? -0.951 12.975 14.499 1.00 82.94 181 TYR A O 1
ATOM 1501 N N . SER A 1 182 ? -2.233 14.618 13.696 1.00 65.38 182 SER A N 1
ATOM 1502 C CA . SER A 1 182 ? -2.227 15.427 14.912 1.00 65.38 182 SER A CA 1
ATOM 1503 C C . SER A 1 182 ? -3.462 15.064 15.746 1.00 65.38 182 SER A C 1
ATOM 1505 O O . SER A 1 182 ? -4.554 14.933 15.197 1.00 65.38 182 SER A O 1
ATOM 1507 N N . ASN A 1 183 ? -3.305 14.903 17.065 1.00 61.12 183 ASN A N 1
ATOM 1508 C CA . ASN A 1 183 ? -4.365 14.589 18.049 1.00 61.12 183 ASN A CA 1
ATOM 1509 C C . ASN A 1 183 ? -4.672 13.099 18.296 1.00 61.12 183 ASN A C 1
ATOM 1511 O O . ASN A 1 183 ? -5.831 12.725 18.490 1.00 61.12 183 ASN A O 1
ATOM 1515 N N . GLU A 1 184 ? -3.657 12.239 18.353 1.00 60.91 184 GLU A N 1
ATOM 1516 C CA . GLU A 1 184 ? -3.843 10.921 18.970 1.00 60.91 184 GLU A CA 1
ATOM 1517 C C . GLU A 1 184 ? -4.131 11.095 20.468 1.00 60.91 184 GLU A C 1
ATOM 1519 O O . GLU A 1 184 ? -3.366 11.732 21.191 1.00 60.91 184 GLU A O 1
ATOM 1524 N N . LYS A 1 185 ? -5.254 10.553 20.952 1.00 60.31 185 LYS A N 1
ATOM 1525 C CA . LYS A 1 185 ? -5.516 10.486 22.395 1.00 60.31 185 LYS A CA 1
ATOM 1526 C C . LYS A 1 185 ? -4.531 9.477 22.997 1.00 60.31 185 LYS A C 1
ATOM 1528 O O . LYS A 1 185 ? -4.648 8.287 22.709 1.00 60.31 185 LYS A O 1
ATOM 1533 N N . GLU A 1 186 ? -3.585 9.941 23.817 1.00 55.72 186 GLU A N 1
ATOM 1534 C CA . GLU A 1 186 ? -2.520 9.120 24.432 1.00 55.72 186 GLU A CA 1
ATOM 1535 C C . GLU A 1 186 ? -3.054 7.858 25.143 1.00 55.72 186 GLU A C 1
ATOM 1537 O O . GLU A 1 186 ? -2.402 6.814 25.138 1.00 55.72 186 GLU A O 1
ATOM 1542 N N . GLU A 1 187 ? -4.282 7.910 25.672 1.00 58.28 187 GLU A N 1
ATOM 1543 C CA . GLU A 1 187 ? -4.964 6.789 26.340 1.00 58.28 187 GLU 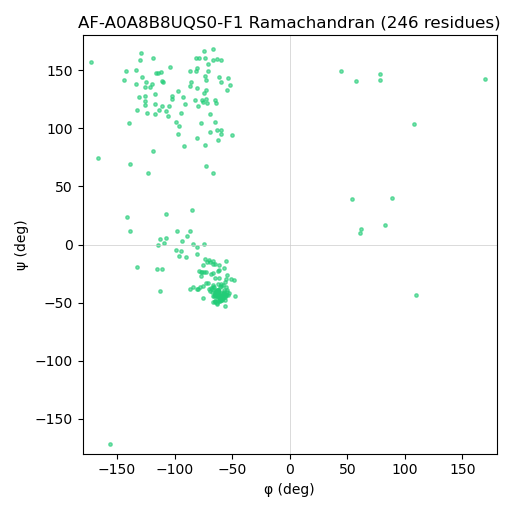A CA 1
ATOM 1544 C C . GLU A 1 187 ? -5.209 5.561 25.432 1.00 58.28 187 GLU A C 1
ATOM 1546 O O . GLU A 1 187 ? -5.415 4.455 25.933 1.00 58.28 187 GLU A O 1
ATOM 1551 N N . ASN A 1 188 ? -5.143 5.707 24.103 1.00 61.47 188 ASN A N 1
ATOM 1552 C CA . ASN A 1 188 ? -5.417 4.623 23.150 1.00 61.47 188 ASN A CA 1
ATOM 1553 C C . ASN A 1 188 ? -4.181 3.788 22.758 1.00 61.47 188 ASN A C 1
ATOM 1555 O O . ASN A 1 188 ? -4.336 2.723 22.155 1.00 61.47 188 ASN A O 1
ATOM 1559 N N . ILE A 1 189 ? -2.964 4.215 23.117 1.00 61.69 189 ILE A N 1
ATOM 1560 C CA . ILE A 1 189 ? -1.716 3.556 22.683 1.00 61.69 189 ILE A CA 1
ATOM 1561 C C . ILE A 1 189 ? -1.586 2.144 23.276 1.00 61.69 189 ILE A C 1
ATOM 1563 O O . ILE A 1 189 ? -1.164 1.222 22.581 1.00 61.69 189 ILE A O 1
ATOM 1567 N N . ALA A 1 190 ? -2.026 1.935 24.522 1.00 68.19 190 ALA A N 1
ATOM 1568 C CA . ALA A 1 190 ? -1.982 0.619 25.172 1.00 68.19 190 ALA A CA 1
ATOM 1569 C C . ALA A 1 190 ? -2.823 -0.443 24.437 1.00 68.19 190 ALA A C 1
ATOM 1571 O O . ALA A 1 190 ? -2.490 -1.626 24.452 1.00 68.19 190 ALA A O 1
ATOM 1572 N N . ASN A 1 191 ? -3.885 -0.014 23.750 1.00 81.06 191 ASN A N 1
ATOM 1573 C CA . ASN A 1 191 ? -4.801 -0.888 23.018 1.00 81.06 191 ASN A CA 1
ATOM 1574 C C . ASN A 1 191 ? -4.447 -1.027 21.529 1.00 81.06 191 ASN A C 1
ATOM 1576 O O . ASN A 1 191 ? -5.063 -1.835 20.831 1.00 81.06 191 ASN A O 1
ATOM 1580 N N . ALA A 1 192 ? -3.452 -0.282 21.035 1.00 87.31 192 ALA A N 1
ATOM 1581 C CA . ALA A 1 192 ? -3.001 -0.370 19.647 1.00 87.31 192 ALA A CA 1
ATOM 1582 C C . ALA A 1 192 ? -2.507 -1.773 19.285 1.00 87.31 192 ALA A C 1
ATOM 1584 O O . ALA A 1 192 ? -2.755 -2.227 18.168 1.00 87.31 192 ALA A O 1
ATOM 1585 N N . GLY A 1 193 ? -1.898 -2.479 20.247 1.00 90.12 193 GLY A N 1
ATOM 1586 C CA . GLY A 1 193 ? -1.426 -3.854 20.074 1.00 90.12 193 GLY A CA 1
ATOM 1587 C C . GLY A 1 193 ? -2.507 -4.792 19.537 1.00 90.12 193 GLY A C 1
ATOM 1588 O O . GLY A 1 193 ? -2.253 -5.517 18.589 1.00 90.12 193 GLY A O 1
ATOM 1589 N N . VAL A 1 194 ? -3.750 -4.683 20.023 1.00 92.81 194 VAL A N 1
ATOM 1590 C CA . VAL A 1 194 ? -4.859 -5.551 19.581 1.00 92.81 194 VAL A CA 1
ATOM 1591 C C . VAL A 1 194 ? -5.143 -5.400 18.085 1.00 92.81 194 VAL A C 1
ATOM 1593 O O . VAL A 1 194 ? -5.345 -6.388 17.383 1.00 92.81 194 VAL A O 1
ATOM 1596 N N . LEU A 1 195 ? -5.168 -4.164 17.577 1.00 94.88 195 LEU A N 1
ATOM 1597 C CA . LEU A 1 195 ? -5.439 -3.911 16.160 1.00 94.88 195 LEU A CA 1
ATOM 1598 C C . LEU A 1 195 ? -4.225 -4.253 15.283 1.00 94.88 195 LEU A C 1
ATOM 1600 O O . LEU A 1 195 ? -4.396 -4.772 14.179 1.00 94.88 195 LEU A O 1
ATOM 1604 N N . LEU A 1 196 ? -3.009 -4.015 15.779 1.00 94.50 196 LEU A N 1
ATOM 1605 C CA . LEU A 1 196 ? -1.777 -4.425 15.101 1.00 94.50 196 LEU A CA 1
ATOM 1606 C C . LEU A 1 196 ? -1.677 -5.957 14.993 1.00 94.50 196 LEU A C 1
ATOM 1608 O O . LEU A 1 196 ? -1.360 -6.463 13.918 1.00 94.50 196 LEU A O 1
ATOM 1612 N N . ASP A 1 197 ? -2.051 -6.694 16.042 1.00 93.94 197 ASP A N 1
ATOM 1613 C CA . ASP A 1 197 ? -2.075 -8.165 16.069 1.00 93.94 197 ASP A CA 1
ATOM 1614 C C . ASP A 1 197 ? -3.136 -8.756 15.120 1.00 93.94 197 ASP A C 1
ATOM 1616 O O . ASP A 1 197 ? -2.979 -9.865 14.608 1.00 93.94 197 ASP A O 1
ATOM 1620 N N . LEU A 1 198 ? -4.195 -7.998 14.798 1.00 95.31 198 LEU A N 1
ATOM 1621 C CA . LEU A 1 198 ? -5.142 -8.325 13.717 1.00 95.31 198 LEU A CA 1
ATOM 1622 C C . LEU A 1 198 ? -4.573 -8.087 12.303 1.00 95.31 198 LEU A C 1
ATOM 1624 O O . LEU A 1 198 ? -5.266 -8.314 11.298 1.00 95.31 198 LEU A O 1
ATOM 1628 N N . GLY A 1 199 ? -3.325 -7.627 12.213 1.00 94.88 199 GLY A N 1
ATOM 1629 C CA . GLY A 1 199 ? -2.612 -7.332 10.976 1.00 94.88 199 GLY A CA 1
ATOM 1630 C C . GLY A 1 199 ? -2.931 -5.960 10.386 1.00 94.88 199 GLY A C 1
ATOM 1631 O O . GLY A 1 199 ? -2.690 -5.747 9.198 1.00 94.88 199 GLY A O 1
ATOM 1632 N N . PHE A 1 200 ? -3.512 -5.033 11.157 1.00 97.31 200 PHE A N 1
ATOM 1633 C CA . PHE A 1 200 ? -3.773 -3.683 10.652 1.00 97.31 200 PHE A CA 1
ATOM 1634 C C . PHE A 1 200 ? -2.466 -2.896 10.542 1.00 97.31 200 PHE A C 1
ATOM 1636 O O . PHE A 1 200 ? -1.579 -3.002 11.388 1.00 97.31 200 PHE A O 1
ATOM 1643 N N . ASN A 1 201 ? -2.335 -2.084 9.490 1.00 97.31 201 ASN A N 1
ATOM 1644 C CA . ASN A 1 201 ? -1.189 -1.188 9.372 1.00 97.31 201 ASN A CA 1
ATOM 1645 C C . ASN A 1 201 ? -1.279 -0.042 10.398 1.00 97.31 201 ASN A C 1
ATOM 1647 O O . ASN A 1 201 ? -2.376 0.330 10.824 1.00 97.31 201 ASN A O 1
ATOM 1651 N N . ILE A 1 202 ? -0.138 0.544 10.775 1.00 95.25 202 ILE A N 1
ATOM 1652 C CA . ILE A 1 202 ? -0.079 1.559 11.838 1.00 95.25 202 ILE A CA 1
ATOM 1653 C C . ILE A 1 202 ? -0.934 2.788 11.510 1.00 95.25 202 ILE A C 1
ATOM 1655 O O . ILE A 1 202 ? -1.591 3.339 12.389 1.00 95.25 202 ILE A O 1
ATOM 1659 N N . LEU A 1 203 ? -1.007 3.182 10.236 1.00 96.12 203 LEU A N 1
ATOM 1660 C CA . LEU A 1 203 ? -1.785 4.343 9.805 1.00 96.12 203 LEU A CA 1
ATOM 1661 C C . LEU A 1 203 ? -3.296 4.089 9.884 1.00 96.12 203 LEU A C 1
ATOM 1663 O O . LEU A 1 203 ? -4.052 5.004 10.202 1.00 96.12 203 LEU A O 1
ATOM 1667 N N . LEU 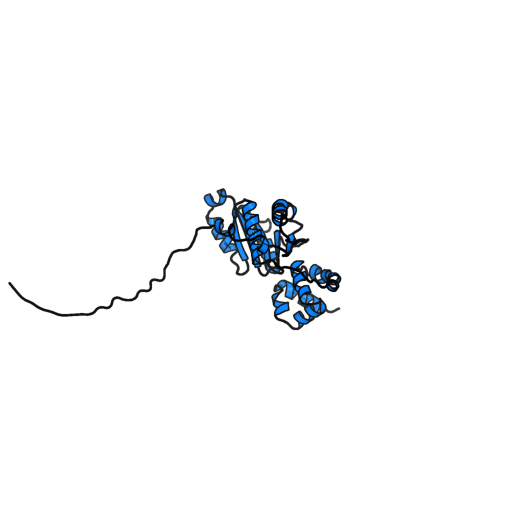A 1 204 ? -3.748 2.853 9.651 1.00 96.94 204 LEU A N 1
ATOM 1668 C CA . LEU A 1 204 ? -5.135 2.449 9.883 1.00 96.94 204 LEU A CA 1
ATOM 1669 C C . LEU A 1 204 ? -5.481 2.496 11.370 1.00 96.94 204 LEU A C 1
ATOM 1671 O O . LEU A 1 204 ? -6.518 3.048 11.731 1.00 96.94 204 LEU A O 1
ATOM 1675 N N . VAL A 1 205 ? -4.596 1.990 12.231 1.00 95.12 205 VAL A N 1
ATOM 1676 C CA . VAL A 1 205 ? -4.779 2.052 13.690 1.00 95.12 205 VAL A CA 1
ATOM 1677 C C . VAL A 1 205 ? -4.884 3.503 14.160 1.00 95.12 205 VAL A C 1
ATOM 1679 O O . VAL A 1 205 ? -5.845 3.858 14.845 1.00 95.12 205 VAL A O 1
ATOM 1682 N N . ARG A 1 206 ? -3.969 4.372 13.712 1.00 93.25 206 ARG A N 1
ATOM 1683 C CA . ARG A 1 206 ? -4.032 5.814 13.991 1.00 93.25 206 ARG A CA 1
ATOM 1684 C C . ARG A 1 206 ? -5.334 6.430 13.484 1.00 93.25 206 ARG A C 1
ATOM 1686 O O . ARG A 1 206 ? -5.979 7.183 14.209 1.00 93.25 206 ARG A O 1
ATOM 1693 N N . LYS A 1 207 ? -5.773 6.079 12.270 1.00 94.44 207 LYS A N 1
ATOM 1694 C CA . LYS A 1 207 ? -7.020 6.598 11.687 1.00 94.44 207 LYS A CA 1
ATOM 1695 C C . LYS A 1 207 ? -8.264 6.181 12.474 1.00 94.44 207 LYS A C 1
ATOM 1697 O O . LYS A 1 207 ? -9.173 6.995 12.642 1.00 94.44 207 LYS A O 1
ATOM 1702 N N . ILE A 1 208 ? -8.298 4.947 12.973 1.00 94.25 208 ILE A N 1
ATOM 1703 C CA . ILE A 1 208 ? -9.366 4.459 13.852 1.00 94.25 208 ILE A CA 1
ATOM 1704 C C . ILE A 1 208 ? -9.365 5.272 15.151 1.00 94.25 208 ILE A C 1
ATOM 1706 O O . ILE A 1 208 ? -10.395 5.843 15.508 1.00 94.25 208 ILE A O 1
ATOM 1710 N N . PHE A 1 209 ? -8.206 5.415 15.801 1.00 92.19 209 PHE A N 1
ATOM 1711 C CA . PHE A 1 209 ? -8.090 6.100 17.093 1.00 92.19 209 PHE A CA 1
ATOM 1712 C C . PHE A 1 209 ? -8.216 7.623 17.056 1.00 92.19 209 PHE A C 1
ATOM 1714 O O . PHE A 1 209 ? -8.443 8.239 18.098 1.00 92.19 209 PHE A O 1
ATOM 1721 N N . GLN A 1 210 ? -8.159 8.236 15.873 1.00 90.50 210 GLN A N 1
ATOM 1722 C CA . GLN A 1 210 ? -8.591 9.624 15.683 1.00 90.50 210 GLN A CA 1
ATOM 1723 C C . GLN A 1 210 ? -10.095 9.812 15.925 1.00 90.50 210 GLN A C 1
ATOM 1725 O O . GLN A 1 210 ? -10.517 10.907 16.291 1.00 90.50 210 GLN A O 1
ATOM 1730 N N . THR A 1 211 ? -10.904 8.773 15.696 1.00 90.50 211 THR A N 1
ATOM 1731 C CA . THR A 1 211 ? -12.374 8.873 15.720 1.00 90.50 211 THR A CA 1
ATOM 1732 C C . THR A 1 211 ? -12.986 8.103 16.887 1.00 90.50 211 THR A C 1
ATOM 1734 O O . THR A 1 211 ? -13.917 8.591 17.520 1.00 90.50 211 THR A O 1
ATOM 1737 N N . TYR A 1 212 ? -12.451 6.921 17.191 1.00 91.56 212 TYR A N 1
ATOM 1738 C CA . TYR A 1 212 ? -13.030 5.966 18.129 1.00 91.56 212 TYR A CA 1
ATOM 1739 C C . TYR A 1 212 ? -11.991 5.532 19.164 1.00 91.56 212 TYR A C 1
ATOM 1741 O O . TYR A 1 212 ? -10.831 5.328 18.831 1.00 91.56 212 TYR A O 1
ATOM 1749 N N . SER A 1 213 ? -12.389 5.297 20.409 1.00 91.94 213 SER A N 1
ATOM 1750 C CA . SER A 1 213 ? -11.679 4.338 21.266 1.00 91.94 213 SER A CA 1
ATOM 1751 C C . SER A 1 213 ? -11.848 2.909 20.725 1.00 91.94 213 SER A C 1
ATOM 1753 O O . SER A 1 213 ? -12.704 2.650 19.877 1.00 91.94 213 SER A O 1
ATOM 1755 N N . LEU A 1 214 ? -11.074 1.941 21.230 1.00 93.19 214 LEU A N 1
ATOM 1756 C CA . LEU A 1 214 ? -11.196 0.545 20.780 1.00 93.19 214 LEU A CA 1
ATOM 1757 C C . LEU A 1 214 ? -12.614 -0.022 20.993 1.00 93.19 214 LEU A C 1
ATOM 1759 O O . LEU A 1 214 ? -13.154 -0.692 20.116 1.00 93.19 214 LEU A O 1
ATOM 1763 N N . GLN A 1 215 ? -13.231 0.274 22.141 1.00 93.31 215 GLN A N 1
ATOM 1764 C CA . GLN A 1 215 ? -14.587 -0.187 22.454 1.00 93.31 215 GLN A CA 1
ATOM 1765 C C . GLN A 1 215 ? -15.630 0.462 21.539 1.00 93.31 215 GLN A C 1
ATOM 1767 O O . GLN A 1 215 ? -16.497 -0.233 21.013 1.00 93.31 215 GLN A O 1
ATOM 1772 N N . GLU A 1 216 ? -15.531 1.775 21.314 1.00 94.69 216 GLU A N 1
ATOM 1773 C CA . GLU A 1 216 ? -16.420 2.490 20.391 1.00 94.69 216 GLU A CA 1
ATOM 1774 C C . GLU A 1 216 ? -16.275 1.959 18.965 1.00 94.69 216 GLU A C 1
ATOM 1776 O O . GLU A 1 216 ? -17.282 1.756 18.293 1.00 94.69 216 GLU A O 1
ATOM 1781 N N . PHE A 1 217 ? -15.049 1.653 18.532 1.00 96.19 217 PHE A N 1
ATOM 1782 C CA . PHE A 1 217 ? -14.799 1.061 17.224 1.00 96.19 217 PHE A CA 1
ATOM 1783 C C . PHE A 1 217 ? -15.487 -0.299 17.088 1.00 96.19 217 PHE A C 1
ATOM 1785 O O . PHE A 1 217 ? -16.219 -0.522 16.128 1.00 96.19 217 PHE A O 1
ATOM 1792 N N . PHE A 1 218 ? -15.332 -1.201 18.061 1.00 96.69 218 PHE A N 1
ATOM 1793 C CA . PHE A 1 218 ? -16.015 -2.497 18.022 1.00 96.69 218 PHE A CA 1
ATOM 1794 C C . PHE A 1 218 ? -17.537 -2.359 18.042 1.00 96.69 218 PHE A C 1
ATOM 1796 O O . PHE A 1 218 ? -18.217 -3.046 17.281 1.00 96.69 218 PHE A O 1
ATOM 1803 N N . MET A 1 219 ? -18.082 -1.439 18.841 1.00 97.00 219 MET A N 1
ATOM 1804 C CA . MET A 1 219 ? -19.519 -1.163 18.839 1.00 97.00 219 MET A CA 1
ATOM 1805 C C . MET A 1 219 ? -20.004 -0.623 17.491 1.00 97.00 219 MET A C 1
ATOM 1807 O O . MET A 1 219 ? -21.052 -1.061 17.017 1.00 97.00 219 MET A O 1
ATOM 1811 N N . ALA A 1 220 ? -19.243 0.270 16.855 1.00 97.38 220 ALA A N 1
ATOM 1812 C CA . ALA A 1 220 ? -19.546 0.793 15.525 1.00 97.38 220 ALA A CA 1
ATOM 1813 C C . ALA A 1 220 ? -19.518 -0.316 14.459 1.00 97.38 220 ALA A C 1
ATOM 1815 O O . ALA A 1 220 ? 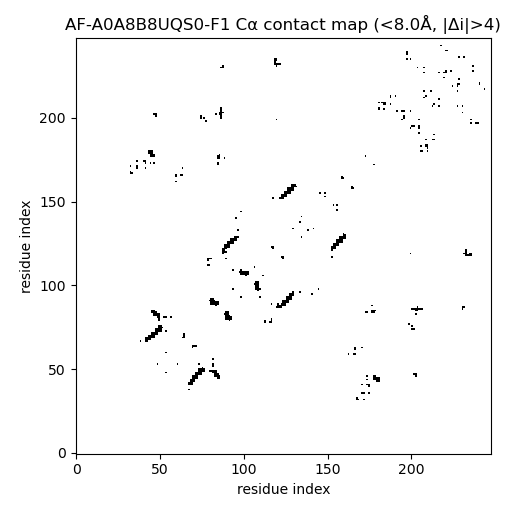-20.406 -0.380 13.612 1.00 97.38 220 ALA A O 1
ATOM 1816 N N . ILE A 1 221 ? -18.562 -1.250 14.543 1.00 97.62 221 ILE A N 1
ATOM 1817 C CA . ILE A 1 221 ? -18.490 -2.424 13.659 1.00 97.62 221 ILE A CA 1
ATOM 1818 C C . ILE A 1 221 ? -19.686 -3.365 13.872 1.00 97.62 221 ILE A C 1
ATOM 1820 O O . ILE A 1 221 ? -20.278 -3.818 12.894 1.00 97.62 221 ILE A O 1
ATOM 1824 N N . ILE A 1 222 ? -20.079 -3.637 15.123 1.00 96.38 222 ILE A N 1
ATOM 1825 C CA . ILE A 1 222 ? -21.250 -4.477 15.453 1.00 96.38 222 ILE A CA 1
ATOM 1826 C C . ILE A 1 222 ? -22.545 -3.852 14.925 1.00 96.38 222 ILE A C 1
ATOM 1828 O O . ILE A 1 222 ? -23.427 -4.561 14.446 1.00 96.38 222 ILE A O 1
ATOM 1832 N N . ARG A 1 223 ? -22.658 -2.524 15.011 1.00 96.38 223 ARG A N 1
ATOM 1833 C CA . ARG A 1 223 ? -23.807 -1.753 14.517 1.00 96.38 223 ARG A CA 1
ATOM 1834 C C . ARG A 1 223 ? -23.772 -1.495 13.011 1.00 96.38 223 ARG A C 1
ATOM 1836 O O . ARG A 1 223 ? -24.708 -0.894 12.497 1.00 96.38 223 ARG A O 1
ATOM 1843 N N . GLU A 1 224 ? -22.715 -1.934 12.332 1.00 94.69 224 GLU A N 1
ATOM 1844 C CA . GLU A 1 224 ? -22.474 -1.701 10.906 1.00 94.69 224 GLU A CA 1
ATOM 1845 C C . GLU A 1 224 ? -22.526 -0.209 10.527 1.00 94.69 224 GLU A C 1
ATOM 1847 O O . GLU A 1 224 ? -23.035 0.174 9.473 1.00 94.69 224 GLU A O 1
ATOM 1852 N N . GLU A 1 225 ? -21.981 0.654 11.391 1.00 96.81 225 GLU A N 1
ATOM 1853 C CA . GLU A 1 225 ? -21.865 2.086 11.115 1.00 96.81 225 GLU A CA 1
ATOM 1854 C C . GLU A 1 225 ? -20.937 2.310 9.911 1.00 96.81 225 GLU A C 1
ATOM 1856 O O . GLU A 1 225 ? -19.764 1.918 9.930 1.00 96.81 225 GLU A O 1
ATOM 1861 N N . SER A 1 226 ? -21.454 2.958 8.859 1.00 94.56 226 SER A N 1
ATOM 1862 C CA . SER A 1 226 ? -20.770 3.077 7.562 1.00 94.56 226 SER A CA 1
ATOM 1863 C C . SER A 1 226 ? -19.363 3.657 7.685 1.00 94.56 226 SER A C 1
ATOM 1865 O O . SER A 1 226 ? -18.431 3.131 7.088 1.00 94.56 226 SER A O 1
ATOM 1867 N N . GLN A 1 227 ? -19.182 4.672 8.532 1.00 94.69 227 GLN A N 1
ATOM 1868 C CA . GLN A 1 227 ? -17.891 5.322 8.745 1.00 94.69 227 GLN A CA 1
ATOM 1869 C C . GLN A 1 227 ? -16.811 4.363 9.272 1.00 94.69 227 GLN A C 1
ATOM 1871 O O . GLN A 1 227 ? -15.657 4.488 8.877 1.00 94.69 227 GLN A O 1
ATOM 1876 N N . ALA A 1 228 ? -17.157 3.406 10.139 1.00 96.12 228 ALA A N 1
ATOM 1877 C CA . ALA A 1 228 ? -16.205 2.414 10.640 1.00 96.12 228 ALA A CA 1
ATOM 1878 C C . ALA A 1 228 ? -15.994 1.277 9.629 1.00 96.12 228 ALA A C 1
ATOM 1880 O O . ALA A 1 228 ? -14.872 0.804 9.444 1.00 96.12 228 ALA A O 1
ATOM 1881 N N . VAL A 1 229 ? -17.068 0.860 8.951 1.00 96.19 229 VAL A N 1
ATOM 1882 C CA . VAL A 1 229 ? -17.041 -0.211 7.945 1.00 96.19 229 VAL A CA 1
ATOM 1883 C C . VAL A 1 229 ? -16.188 0.173 6.737 1.00 96.19 229 VAL A C 1
ATOM 1885 O O . VAL A 1 229 ? -15.369 -0.626 6.287 1.00 96.19 229 VAL A O 1
ATOM 1888 N N . GLU A 1 230 ? -16.339 1.400 6.241 1.00 96.81 230 GLU A N 1
ATOM 1889 C CA . GLU A 1 230 ? -15.636 1.913 5.062 1.00 96.81 230 GLU A CA 1
ATOM 1890 C C . GLU A 1 230 ? -14.131 2.117 5.287 1.00 96.81 230 GLU A C 1
ATOM 1892 O O . GLU A 1 230 ? -13.389 2.217 4.314 1.00 96.81 230 GLU A O 1
ATOM 1897 N N . LEU A 1 231 ? -13.647 2.127 6.536 1.00 97.12 231 LEU A N 1
ATOM 1898 C CA . LEU A 1 231 ? -12.206 2.172 6.826 1.00 97.12 231 LEU A CA 1
ATOM 1899 C C . LEU A 1 231 ? -11.493 0.850 6.522 1.00 97.12 231 LEU A C 1
ATOM 1901 O O . LEU A 1 231 ? -10.276 0.844 6.332 1.00 97.12 231 LEU A O 1
ATOM 1905 N N . LEU A 1 232 ? -12.228 -0.264 6.514 1.00 98.19 232 LEU A N 1
ATOM 1906 C CA . LEU A 1 232 ? -11.669 -1.606 6.415 1.00 98.19 232 LEU A CA 1
ATOM 1907 C C . LEU A 1 232 ? -11.848 -2.188 5.013 1.00 98.19 232 LEU A C 1
ATOM 1909 O O . LEU A 1 232 ? -12.797 -1.889 4.284 1.00 98.19 232 LEU A O 1
ATOM 1913 N N . THR A 1 233 ? -10.958 -3.097 4.630 1.00 98.25 233 THR A N 1
ATOM 1914 C CA . THR A 1 233 ? -11.254 -4.030 3.539 1.00 98.25 233 THR A CA 1
ATOM 1915 C C . THR A 1 233 ? -12.228 -5.116 3.997 1.00 98.25 233 THR A C 1
ATOM 1917 O O . THR A 1 233 ? -12.427 -5.359 5.189 1.00 98.25 233 THR A O 1
ATOM 1920 N N . VAL A 1 234 ? -12.789 -5.858 3.039 1.00 97.62 234 VAL A N 1
ATOM 1921 C CA . VAL A 1 234 ? -13.634 -7.031 3.325 1.00 97.62 234 VAL A CA 1
ATOM 1922 C C . VAL A 1 234 ? -12.891 -8.069 4.180 1.00 97.62 234 VAL A C 1
ATOM 1924 O O . VAL A 1 234 ? -13.474 -8.647 5.100 1.00 97.62 234 VAL A O 1
ATOM 1927 N N . SER A 1 235 ? -11.598 -8.287 3.912 1.00 97.75 235 SER A N 1
ATOM 1928 C CA . SER A 1 235 ? -10.760 -9.224 4.675 1.00 97.75 235 SER A CA 1
ATOM 1929 C C . SER A 1 235 ? -10.587 -8.758 6.122 1.00 97.75 235 SER A C 1
ATOM 1931 O O . SER A 1 235 ? -10.857 -9.517 7.054 1.00 97.75 235 SER A O 1
ATOM 1933 N N . GLN A 1 236 ? -10.226 -7.488 6.320 1.00 98.25 236 GLN A N 1
ATOM 1934 C CA . GLN A 1 236 ? -10.061 -6.879 7.642 1.00 98.25 236 GLN A CA 1
ATOM 1935 C C . GLN A 1 236 ? -11.362 -6.905 8.447 1.00 98.25 236 GLN A C 1
ATOM 1937 O O . GLN A 1 236 ? -11.364 -7.334 9.600 1.00 98.25 236 GLN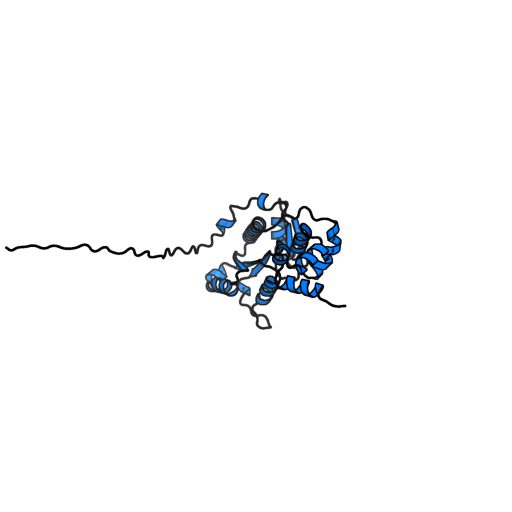 A O 1
ATOM 1942 N N . MET A 1 237 ? -12.485 -6.543 7.819 1.00 98.06 237 MET A N 1
ATOM 1943 C CA . MET A 1 237 ? -13.813 -6.632 8.426 1.00 98.06 237 MET A CA 1
ATOM 1944 C C . MET A 1 237 ? -14.131 -8.061 8.879 1.00 98.06 237 MET A C 1
ATOM 1946 O O . MET A 1 237 ? -14.592 -8.276 9.997 1.00 98.06 237 MET A O 1
ATOM 1950 N N . THR A 1 238 ? -13.847 -9.054 8.034 1.00 97.44 238 THR A N 1
ATOM 1951 C CA . THR A 1 238 ? -14.076 -10.469 8.362 1.00 97.44 238 THR A CA 1
ATOM 1952 C C . THR A 1 238 ? -13.224 -10.913 9.552 1.00 97.44 238 THR A C 1
ATOM 1954 O O . THR A 1 238 ? -13.725 -11.623 10.424 1.00 97.44 238 THR A O 1
ATOM 1957 N N . ARG A 1 239 ? -11.959 -10.472 9.636 1.00 97.69 239 ARG A N 1
ATOM 1958 C CA . ARG A 1 239 ? -11.085 -10.764 10.785 1.00 97.69 239 ARG A CA 1
ATOM 1959 C C . ARG A 1 239 ? -11.608 -10.146 12.081 1.00 97.69 239 ARG A C 1
ATOM 1961 O O . ARG A 1 239 ? -11.652 -10.844 13.090 1.00 97.69 239 ARG A O 1
ATOM 1968 N N . VAL A 1 240 ? -12.060 -8.891 12.046 1.00 97.38 240 VAL A N 1
ATOM 1969 C CA . VAL A 1 240 ? -12.654 -8.224 13.220 1.00 97.38 240 VAL A CA 1
ATOM 1970 C C . VAL A 1 240 ? -13.950 -8.911 13.639 1.00 97.38 240 VAL A C 1
ATOM 1972 O O . VAL A 1 240 ? -14.099 -9.255 14.807 1.00 97.38 240 VAL A O 1
ATOM 1975 N N . LYS A 1 241 ? -14.866 -9.180 12.698 1.00 95.94 241 LYS A N 1
ATOM 1976 C CA . LYS A 1 241 ? -16.114 -9.900 12.994 1.00 95.94 241 LYS A CA 1
ATOM 1977 C C . LYS A 1 241 ? -15.818 -11.255 13.633 1.00 95.94 241 LYS A C 1
ATOM 1979 O O . LYS A 1 241 ? -16.399 -11.563 14.663 1.00 95.94 241 LYS A O 1
ATOM 1984 N N . ARG A 1 242 ? -14.850 -12.009 13.097 1.00 96.81 242 ARG A N 1
ATOM 1985 C CA . ARG A 1 242 ? -14.421 -13.286 13.682 1.00 96.81 242 ARG A CA 1
ATOM 1986 C C . ARG A 1 242 ? -13.916 -13.124 15.115 1.00 96.81 242 ARG A C 1
ATOM 1988 O O . ARG A 1 242 ? -14.305 -13.928 15.950 1.00 96.81 242 ARG A O 1
ATOM 1995 N N . LEU A 1 243 ? -13.088 -12.117 15.405 1.00 95.94 243 LEU A N 1
ATOM 1996 C CA . LEU A 1 243 ? -12.618 -11.846 16.770 1.00 95.94 243 LEU A CA 1
ATOM 1997 C C . LEU A 1 243 ? -13.791 -11.608 17.733 1.00 95.94 243 LEU A C 1
ATOM 1999 O O . LEU A 1 243 ? -13.799 -12.154 18.830 1.00 95.94 243 LEU A O 1
ATOM 2003 N N . LEU A 1 244 ? -14.784 -10.823 17.310 1.00 94.88 244 LEU A N 1
ATOM 2004 C CA . LEU A 1 244 ? -15.935 -10.445 18.137 1.00 94.88 244 LEU A CA 1
ATOM 2005 C C . LEU A 1 244 ? -16.965 -11.571 18.324 1.00 94.88 244 LEU A C 1
ATOM 2007 O O . LEU A 1 244 ? -17.792 -11.483 19.227 1.00 94.88 244 LEU A O 1
ATOM 2011 N N . THR A 1 245 ? -16.936 -12.608 17.484 1.00 93.69 245 THR A N 1
ATOM 2012 C CA . THR A 1 245 ? -17.885 -13.735 17.526 1.00 93.69 245 THR A CA 1
ATOM 2013 C C . THR A 1 245 ? -17.272 -15.038 18.044 1.00 93.69 245 THR A C 1
ATOM 2015 O O . THR A 1 245 ? -17.915 -16.079 17.949 1.00 93.69 245 THR A O 1
ATOM 2018 N N . LEU A 1 246 ? -16.021 -15.034 18.515 1.00 93.00 246 LEU A N 1
ATOM 2019 C CA . LEU A 1 246 ? -15.416 -16.223 19.121 1.00 93.00 246 LEU A CA 1
ATOM 2020 C C . LEU A 1 246 ? -16.042 -16.485 20.498 1.00 93.00 246 LEU A C 1
ATOM 2022 O O . LEU A 1 246 ? -15.981 -15.636 21.382 1.00 93.00 246 LEU A O 1
ATOM 2026 N N . GLU A 1 247 ? -16.624 -17.671 20.666 1.00 90.38 247 GLU A N 1
ATOM 2027 C CA . GLU A 1 247 ? -17.167 -18.153 21.940 1.00 90.38 247 GLU A CA 1
ATOM 2028 C C . GLU A 1 247 ? -16.054 -18.813 22.777 1.00 90.38 247 GLU A C 1
ATOM 2030 O O . GLU A 1 247 ? -15.190 -19.501 22.223 1.00 90.38 247 GLU A O 1
ATOM 2035 N N . TRP A 1 248 ? -16.059 -18.575 24.093 1.00 81.75 248 TRP A N 1
ATOM 2036 C CA . TRP A 1 248 ? -15.071 -19.071 25.067 1.00 81.75 248 TRP A CA 1
ATOM 2037 C C . TRP A 1 248 ? -15.509 -20.346 25.790 1.00 81.75 248 TRP A C 1
ATOM 2039 O O . TRP A 1 248 ? -16.726 -20.513 26.038 1.00 81.75 248 TRP A O 1
#

Mean predicted aligned error: 9.78 Å

Radius of gyration: 25.83 Å; Cα contacts (8 Å, |Δi|>4): 305; chains: 1; bounding box: 56×49×108 Å

Organism: Saccharomyces paradoxus (NCBI:txid27291)

Foldseek 3Di:
DDDDDDDDDDDDDDPDPPPDPPPPPPDPPLVVLPPDFDLVLQAQFEKEFELVCCVVCVVLVVVSPPPHNYHYHYDPAPAQFGMGLAQAETEREEELVQQQPADPVGDGPCVVRLVVSVQWHQAYEYEYEYAVVCCVVPVVSVVVVCVVQDDPRYHYDYDYPDSVSVSSVVSVSNSVPTDRLPDQPPVQPVVLVVLVVLRGDPRLSSVCRVPDRPVRLLVCLVVVPVVSVVSGGPNSSVSSVCVVPDDD